Protein 3N3E (pdb70)

GO terms:
  GO:0001654 eye development (P, IDA)
  GO:0140309 unfolded protein holdase activity (F, IDA)
  GO:0002088 lens development in camera-type eye (P, IMP)

Foldseek 3Di:
DQWDWDDDPWKIKIKGAQAPFDLVQWWWKDDPQKIKIWGWDKDDDPPRDIDIDIDIDIHHHDQQFQRQPWAWEAEPRRIIMIITTGDDDDRRNDDMDTHRYHYDPD/DWDWDDDQWKTKIKDAQQVADLVQWWWKQDPQKIKIKGWDDWDADPPGIDTDIDIDIDHHDQFWQPQAWAWEAEPNRMIMIMTTGDDDHCHNDDMDIHRYHYPD

CATH classification: 2.60.40.790

Solvent-accessible surface area: 11936 Å² total; per-residue (Å²): 131,60,27,75,39,128,78,62,214,92,76,15,11,1,61,4,54,5,125,123,23,41,43,146,58,14,43,1,82,1,44,106,48,37,2,34,0,56,4,113,23,23,52,200,61,131,70,128,4,88,9,10,92,50,24,64,14,60,2,110,15,51,120,72,4,21,10,66,38,5,76,3,48,4,17,60,130,5,74,0,27,4,40,2,44,44,54,112,76,171,122,50,32,171,31,90,71,94,2,89,28,79,106,65,150,106,120,43,85,72,143,68,77,219,123,108,6,7,0,70,8,68,4,66,101,19,38,28,118,43,16,36,0,98,1,44,112,62,42,0,60,1,63,0,109,7,54,94,80,150,44,135,62,0,58,10,19,45,36,20,70,14,73,6,87,5,29,96,68,1,28,2,67,38,2,77,2,42,10,26,95,131,8,74,0,24,0,46,0,58,45,52,122,39,104,104,35,30,84,34,94,72,87,4,93,27,76,143,88,158

Nearest PDB structures (foldseek):
  3n3e-assembly1_B  TM=9.438E-01  e=4.050E-17  Danio rerio
  3l1e-assembly1_A-2  TM=8.096E-01  e=9.106E-13  Bos taurus
  3l1f-assembly1_A-2  TM=8.361E-01  e=4.082E-12  Bos taurus
  4m5t-assembly3_E  TM=8.865E-01  e=9.150E-10  Homo sapiens
  4m5s-assembly1_A  TM=8.549E-01  e=7.791E-10  Homo sapiens

Organism: Danio rerio (NCBI:txid7955)

B-factor: mean 24.74, std 10.57, range [10.1, 74.52]

Radius of gyration: 21.58 Å; Cα contacts (8 Å, |Δi|>4): 558; chains: 2; bounding box: 44×54×63 Å

Secondary structure (DSSP, 8-state):
--EEEEE-SSEEEEEEE-TT--GGGEEEEEETTEEEEEEEEEEEETTTEEEEEEEEEEEEPPTTB-GGG-EEEE-TTSEEEEEEEB--SS------EEEPEEEP--/-EEEEE-SSEEEEEEE-TTS-GGGEEEEEETTEEEEEEEEEEEEETTEEEEEEEEEEEEPPTTB-GGG-EEEE-TTSEEEEEEEB--STTTT---EEE-EEE--

Sequence (210 aa):
GVSEVRSDREKFTVYLDVKHFSPDELSVKVTDDYVEIQGKHGERQDDHGYISREFHHRRRYRLPSNVDQSAITCTTLSADGLLTLCCGPKTSGIDAGRGDRTIPVTRREDKVSEVRSDREKFTVYLDVKHFSPDELSVKVTDDYVEIQGKHGERQDDHGYIISREFHRRRYRLPSNVDQSAITCCTLSADGLLTLCCGPKTSGIDAGRGDRTIPVTRED

Structure (mmCIF, N/CA/C/O backbone):
data_3N3E
#
_entry.id   3N3E
#
_cell.length_a   33.297
_cell.length_b   33.297
_cell.length_c   354.337
_cell.angle_alpha   90.000
_cell.angle_beta   90.000
_cell.angle_gamma   90.000
#
_symmetry.space_group_name_H-M   'P 43 21 2'
#
loop_
_entity.id
_entity.type
_entity.pdbx_description
1 polymer 'Alpha A crystallin'
2 water water
#
loop_
_atom_site.group_PDB
_atom_site.id
_atom_site.type_symbol
_atom_site.label_atom_id
_atom_site.label_alt_id
_atom_site.label_comp_id
_atom_site.label_asym_id
_atom_site.label_entity_id
_atom_site.label_seq_id
_atom_site.pdbx_PDB_ins_code
_atom_site.Cartn_x
_atom_site.Cartn_y
_atom_site.Cartn_z
_atom_site.occupancy
_atom_site.B_iso_or_equiv
_atom_site.auth_seq_id
_atom_site.auth_comp_id
_atom_site.auth_asym_id
_atom_site.auth_atom_id
_atom_site.pdbx_PDB_model_num
ATOM 1 N N . GLY A 1 1 ? 18.012 25.671 79.640 1.00 61.76 61 GLY A N 1
ATOM 2 C CA . GLY A 1 1 ? 17.966 25.668 78.185 1.00 65.98 61 GLY A CA 1
ATOM 3 C C . GLY A 1 1 ? 16.781 24.902 77.619 1.00 53.01 61 GLY A C 1
ATOM 4 O O . GLY A 1 1 ? 15.637 25.138 78.011 1.00 68.34 61 GLY A O 1
ATOM 5 N N . VAL A 1 2 ? 17.050 23.983 76.694 1.00 32.22 62 VAL A N 1
ATOM 6 C CA . VAL A 1 2 ? 15.994 23.159 76.111 1.00 36.09 62 VAL A CA 1
ATOM 7 C C . VAL A 1 2 ? 15.608 21.934 76.965 1.00 21.42 62 VAL A C 1
ATOM 8 O O . VAL A 1 2 ? 14.503 21.424 76.836 1.00 17.07 62 VAL A O 1
ATOM 12 N N . SER A 1 3 ? 16.503 21.492 77.852 1.00 21.18 63 SER A N 1
ATOM 13 C CA . SER A 1 3 ? 16.384 20.172 78.475 1.00 16.29 63 SER A CA 1
ATOM 14 C C . SER A 1 3 ? 16.600 20.223 79.988 1.00 22.01 63 SER A C 1
ATOM 15 O O . SER A 1 3 ? 17.644 20.676 80.447 1.00 18.51 63 SER A O 1
ATOM 18 N N . GLU A 1 4 ? 15.624 19.745 80.758 1.00 17.33 64 GLU A N 1
ATOM 19 C CA . GLU A 1 4 ? 15.763 19.729 82.218 1.00 13.75 64 GLU A CA 1
ATOM 20 C C . GLU A 1 4 ? 15.315 18.388 82.781 1.00 17.23 64 GLU A C 1
ATOM 21 O O . GLU A 1 4 ? 14.339 17.809 82.314 1.00 15.72 64 GLU A O 1
ATOM 27 N N . VAL A 1 5 ? 16.017 17.896 83.796 1.00 14.86 65 VAL A N 1
ATOM 28 C CA . VAL A 1 5 ? 15.593 16.662 84.447 1.00 14.00 65 VAL A CA 1
ATOM 29 C C . VAL A 1 5 ? 15.260 16.974 85.905 1.00 20.02 65 VAL A C 1
ATOM 30 O O . VAL A 1 5 ? 15.976 17.733 86.554 1.00 16.68 65 VAL A O 1
ATOM 34 N N . ARG A 1 6 ? 14.158 16.426 86.395 1.00 13.14 66 ARG A N 1
ATOM 35 C CA . ARG A 1 6 ? 13.769 16.594 87.804 1.00 15.77 66 ARG A CA 1
ATOM 36 C C . ARG A 1 6 ? 13.549 15.243 88.478 1.00 16.56 66 ARG A C 1
ATOM 37 O O . ARG A 1 6 ? 13.239 14.247 87.830 1.00 16.58 66 ARG A O 1
ATOM 45 N N . SER A 1 7 ? 13.725 15.192 89.791 1.00 14.05 67 SER A N 1
ATOM 46 C CA . SER A 1 7 ? 13.629 13.910 90.464 1.00 14.87 67 SER A CA 1
ATOM 47 C C . SER A 1 7 ? 13.119 14.165 91.870 1.00 17.03 67 SER A C 1
ATOM 48 O O . SER A 1 7 ? 13.681 14.990 92.592 1.00 18.82 67 SER A O 1
ATOM 51 N N . ASP A 1 8 ? 12.042 13.491 92.251 1.00 14.88 68 ASP A N 1
ATOM 52 C CA . ASP A 1 8 ? 11.624 13.508 93.654 1.00 18.63 68 ASP A CA 1
ATOM 53 C C . ASP A 1 8 ? 11.269 12.083 94.061 1.00 18.39 68 ASP A C 1
ATOM 54 O O . ASP A 1 8 ? 11.474 11.159 93.280 1.00 20.42 68 ASP A O 1
ATOM 59 N N . ARG A 1 9 ? 10.768 11.887 95.277 1.00 21.52 69 ARG A N 1
ATOM 60 C CA . ARG A 1 9 ? 10.557 10.525 95.769 1.00 20.31 69 ARG A CA 1
ATOM 61 C C . ARG A 1 9 ? 9.496 9.765 94.974 1.00 20.92 69 ARG A C 1
ATOM 62 O O . ARG A 1 9 ? 9.485 8.531 94.977 1.00 22.34 69 ARG A O 1
ATOM 70 N N . GLU A 1 10 ? 8.612 10.498 94.300 1.00 23.40 70 GLU A N 1
ATOM 71 C CA . GLU A 1 10 ? 7.549 9.879 93.501 1.00 27.27 70 GLU A CA 1
ATOM 72 C C . GLU A 1 10 ? 7.906 9.617 92.036 1.00 26.33 70 GLU A C 1
ATOM 73 O O . GLU A 1 10 ? 7.479 8.606 91.469 1.00 21.65 70 GLU A O 1
ATOM 79 N N . LYS A 1 11 ? 8.659 10.519 91.405 1.00 21.54 71 LYS A N 1
ATOM 80 C CA . LYS A 1 11 ? 8.915 10.344 89.973 1.00 21.92 71 LYS A CA 1
ATOM 81 C C . LYS A 1 11 ? 10.147 11.047 89.408 1.00 20.46 71 LYS A C 1
ATOM 82 O O . LYS A 1 11 ? 10.738 11.927 90.034 1.00 17.21 71 LYS A O 1
ATOM 88 N N . PHE A 1 12 ? 10.507 10.629 88.201 1.00 17.64 72 PHE A N 1
ATOM 89 C CA . PHE A 1 12 ? 11.618 11.172 87.450 1.00 17.94 72 PHE A CA 1
ATOM 90 C C . PHE A 1 12 ? 10.969 11.846 86.245 1.00 17.35 72 PHE A C 1
ATOM 91 O O . PHE A 1 12 ? 10.124 11.243 85.580 1.00 17.99 72 PHE A O 1
ATOM 99 N N . THR A 1 13 ? 11.313 13.104 86.003 1.00 16.32 73 THR A N 1
ATOM 100 C CA . THR A 1 13 ? 10.646 13.878 84.954 1.00 15.70 73 THR A CA 1
ATOM 101 C C . THR A 1 13 ? 11.662 14.524 84.021 1.00 15.61 73 THR A C 1
ATOM 102 O O . THR A 1 13 ? 12.653 15.091 84.463 1.00 17.12 73 THR A O 1
ATOM 106 N N . VAL A 1 14 ? 11.405 14.455 82.722 1.00 12.57 74 VAL A N 1
ATOM 107 C CA . VAL A 1 14 ? 12.235 15.153 81.757 1.00 13.64 74 VAL A CA 1
ATOM 108 C C . VAL A 1 14 ? 11.356 16.177 81.073 1.00 16.72 74 VAL A C 1
ATOM 109 O O . VAL A 1 14 ? 10.241 15.861 80.656 1.00 14.86 74 VAL A O 1
ATOM 113 N N . TYR A 1 15 ? 11.846 17.405 80.977 1.00 16.12 75 TYR A N 1
ATOM 114 C CA . TYR A 1 15 ? 11.157 18.448 80.228 1.00 14.15 75 TYR A CA 1
ATOM 115 C C . TYR A 1 15 ? 12.023 18.846 79.047 1.00 17.29 75 TYR A C 1
ATOM 116 O O . TYR A 1 15 ? 13.153 19.290 79.236 1.00 14.36 75 TYR A O 1
ATOM 125 N N . LEU A 1 16 ? 11.500 18.703 77.827 1.00 14.11 76 LEU A N 1
ATOM 126 C CA . LEU A 1 16 ? 12.293 18.999 76.642 1.00 14.56 76 LEU A CA 1
ATOM 127 C C . LEU A 1 16 ? 11.485 19.856 75.680 1.00 18.35 76 LEU A C 1
ATOM 128 O O . LEU A 1 16 ? 10.392 19.484 75.258 1.00 16.97 76 LEU A O 1
ATOM 133 N N . ASP A 1 17 ? 12.039 21.002 75.317 1.00 17.31 77 ASP A N 1
ATOM 134 C CA . ASP A 1 17 ? 11.370 21.902 74.391 1.00 17.80 77 ASP A CA 1
ATOM 135 C C . ASP A 1 17 ? 11.591 21.389 72.967 1.00 19.92 77 ASP A C 1
ATOM 136 O O . ASP A 1 17 ? 12.723 21.338 72.488 1.00 19.13 77 ASP A O 1
ATOM 141 N N . VAL A 1 18 ? 10.510 20.986 72.301 1.00 15.14 78 VAL A N 1
ATOM 142 C CA . VAL A 1 18 ? 10.591 20.534 70.911 1.00 17.22 78 VAL A CA 1
ATOM 143 C C . VAL A 1 18 ? 9.623 21.336 70.043 1.00 25.35 78 VAL A C 1
ATOM 144 O O . VAL A 1 18 ? 8.817 20.770 69.311 1.00 27.54 78 VAL A O 1
ATOM 148 N N . LYS A 1 19 ? 9.706 22.661 70.141 1.00 23.55 79 LYS A N 1
ATOM 149 C CA . LYS A 1 19 ? 8.761 23.564 69.462 1.00 27.33 79 LYS A CA 1
ATOM 150 C C . LYS A 1 19 ? 8.563 23.270 67.969 1.00 26.46 79 LYS A C 1
ATOM 151 O O . LYS A 1 19 ? 9.521 23.096 67.230 1.00 24.98 79 LYS A O 1
ATOM 157 N N . HIS A 1 20 ? 7.309 23.235 67.540 1.00 32.10 80 HIS A N 1
ATOM 158 C CA . HIS A 1 20 ? 6.954 22.981 66.140 1.00 28.70 80 HIS A CA 1
ATOM 159 C C . HIS A 1 20 ? 7.006 21.505 65.711 1.00 27.64 80 HIS A C 1
ATOM 160 O O . HIS A 1 20 ? 6.522 21.179 64.634 1.00 25.47 80 HIS A O 1
ATOM 167 N N . PHE A 1 21 ? 7.583 20.616 66.522 1.00 20.96 81 PHE A N 1
ATOM 168 C CA . PHE A 1 21 ? 7.548 19.182 66.191 1.00 20.69 81 PHE A CA 1
ATOM 169 C C . PHE A 1 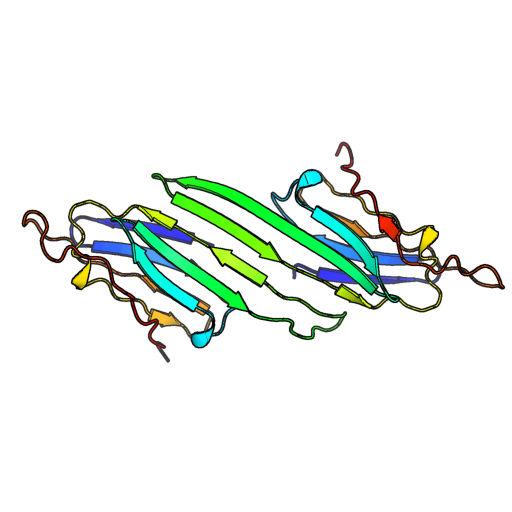21 ? 6.157 18.625 66.500 1.00 28.37 81 PHE A C 1
ATOM 170 O O . PHE A 1 21 ? 5.584 18.930 67.541 1.00 31.10 81 PHE A O 1
ATOM 178 N N . SER A 1 22 ? 5.623 17.796 65.610 1.00 19.43 82 SER A N 1
ATOM 179 C CA . SER A 1 22 ? 4.325 17.181 65.832 1.00 20.04 82 SER A CA 1
ATOM 180 C C . SER A 1 22 ? 4.513 15.828 66.500 1.00 17.27 82 SER A C 1
ATOM 181 O O . SER A 1 22 ? 5.607 15.254 66.451 1.00 14.38 82 SER A O 1
ATOM 184 N N . PRO A 1 23 ? 3.449 15.296 67.120 1.00 18.34 83 PRO A N 1
ATOM 185 C CA . PRO A 1 23 ? 3.588 13.951 67.683 1.00 20.13 83 PRO A CA 1
ATOM 186 C C . PRO A 1 23 ? 4.091 12.941 66.653 1.00 19.17 83 PRO A C 1
ATOM 187 O O . PRO A 1 23 ? 4.908 12.078 66.994 1.00 20.31 83 PRO A O 1
ATOM 191 N N . ASP A 1 24 ? 3.614 13.040 65.411 1.00 17.15 84 ASP A N 1
ATOM 192 C CA . ASP A 1 24 ? 4.012 12.074 64.383 1.00 17.91 84 ASP A CA 1
ATOM 193 C C . ASP A 1 24 ? 5.485 12.184 64.008 1.00 23.45 84 ASP A C 1
ATOM 194 O O . ASP A 1 24 ? 6.062 11.254 63.438 1.00 22.03 84 ASP A O 1
ATOM 199 N N . GLU A 1 25 ? 6.084 13.325 64.328 1.00 18.17 85 GLU A N 1
ATOM 200 C CA . GLU A 1 25 ? 7.486 13.586 64.017 1.00 15.10 85 GLU A CA 1
ATOM 201 C C . GLU A 1 25 ? 8.433 13.218 65.149 1.00 21.61 85 GLU A C 1
ATOM 202 O O . GLU A 1 25 ? 9.650 13.384 65.036 1.00 21.37 85 GLU A O 1
ATOM 208 N N . LEU A 1 26 ? 7.866 12.707 66.237 1.00 15.92 86 LEU A N 1
ATOM 209 C CA . LEU A 1 26 ? 8.649 12.313 67.403 1.00 17.12 86 LEU A CA 1
ATOM 210 C C . LEU A 1 26 ? 8.513 10.811 67.652 1.00 19.48 86 LEU A C 1
ATOM 211 O O . LEU A 1 26 ? 7.426 10.243 67.531 1.00 19.88 86 LEU A O 1
ATOM 216 N N . SER A 1 27 ? 9.629 10.177 67.992 1.00 15.82 87 SER A N 1
ATOM 217 C CA . SER A 1 27 ? 9.656 8.769 68.357 1.00 21.02 87 SER A CA 1
ATOM 218 C C . SER A 1 27 ? 10.261 8.679 69.742 1.00 19.67 87 SER A C 1
ATOM 219 O O . SER A 1 27 ? 11.353 9.183 69.961 1.00 19.09 87 SER A O 1
ATOM 222 N N . VAL A 1 28 ? 9.545 8.067 70.685 1.00 12.06 88 VAL A N 1
ATOM 223 C CA . VAL A 1 28 ? 10.067 7.920 72.042 1.00 16.41 88 VAL A CA 1
ATOM 224 C C . VAL A 1 28 ? 10.073 6.442 72.400 1.00 18.04 88 VAL A C 1
ATOM 225 O O . VAL A 1 28 ? 9.062 5.764 72.269 1.00 16.94 88 VAL A O 1
ATOM 229 N N . LYS A 1 29 ? 11.226 5.939 72.822 1.00 13.64 89 LYS A N 1
ATOM 230 C CA . LYS A 1 29 ? 11.335 4.540 73.190 1.00 15.45 89 LYS A CA 1
ATOM 231 C C . LYS A 1 29 ? 12.176 4.376 74.438 1.00 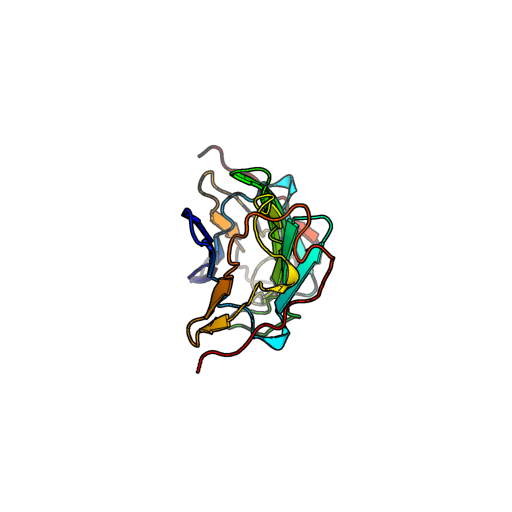17.83 89 LYS A C 1
ATOM 232 O O . LYS A 1 29 ? 13.051 5.194 74.736 1.00 18.43 89 LYS A O 1
ATOM 238 N N . VAL A 1 30 ? 11.915 3.307 75.169 1.00 18.54 90 VAL A N 1
ATOM 239 C CA . VAL A 1 30 ? 12.849 2.868 76.187 1.00 15.43 90 VAL A CA 1
ATOM 240 C C . VAL A 1 30 ? 13.756 1.826 75.551 1.00 23.58 90 VAL A C 1
ATOM 241 O O . VAL A 1 30 ? 13.283 0.785 75.078 1.00 22.79 90 VAL A O 1
ATOM 245 N N . THR A 1 31 ? 15.053 2.114 75.526 1.00 17.85 91 THR A N 1
ATOM 246 C CA . THR A 1 31 ? 16.037 1.162 75.030 1.00 22.50 91 THR A CA 1
ATOM 247 C C . THR A 1 31 ? 17.225 1.071 75.984 1.00 28.42 91 THR A C 1
ATOM 248 O O . THR A 1 31 ? 17.938 2.054 76.219 1.00 24.36 91 THR A O 1
ATOM 252 N N . ASP A 1 32 ? 17.426 -0.112 76.544 1.00 26.82 92 ASP A N 1
ATOM 253 C CA . ASP A 1 32 ? 18.601 -0.367 77.365 1.00 28.13 92 ASP A CA 1
ATOM 254 C C . ASP A 1 32 ? 18.750 0.630 78.514 1.00 29.26 92 ASP A C 1
ATOM 255 O O . ASP A 1 32 ? 19.831 1.180 78.727 1.00 25.82 92 ASP A O 1
ATOM 260 N N . ASP A 1 33 ? 17.666 0.851 79.253 1.00 24.09 93 ASP A N 1
ATOM 261 C CA . ASP A 1 33 ? 17.700 1.706 80.442 1.00 23.48 93 ASP A CA 1
ATOM 262 C C . ASP A 1 33 ? 17.939 3.177 80.112 1.00 23.48 93 ASP A C 1
ATOM 263 O O . ASP A 1 33 ? 18.364 3.961 80.964 1.00 19.96 93 ASP A O 1
ATOM 268 N N . TYR A 1 34 ? 17.683 3.535 78.862 1.00 17.55 94 TYR A N 1
ATOM 269 C CA . TYR A 1 34 ? 17.632 4.931 78.455 1.00 16.64 94 TYR A CA 1
ATOM 270 C C . TYR A 1 34 ? 16.252 5.201 77.866 1.00 18.09 94 TYR A C 1
ATOM 271 O O . TYR A 1 34 ? 15.608 4.299 77.301 1.00 17.60 94 TYR A O 1
ATOM 280 N N . VAL A 1 35 ? 15.790 6.440 77.984 1.00 15.93 95 VAL A N 1
ATOM 281 C CA . VAL A 1 35 ? 14.688 6.873 77.134 1.00 17.52 95 VAL A CA 1
ATOM 282 C C . VAL A 1 35 ? 15.297 7.581 75.948 1.00 22.68 95 VAL A C 1
ATOM 283 O O . VAL A 1 35 ? 16.069 8.524 76.117 1.00 18.84 95 VAL A O 1
ATOM 287 N N . GLU A 1 36 ? 14.937 7.122 74.753 1.00 16.35 96 GLU A N 1
ATOM 288 C CA . GLU A 1 36 ? 15.456 7.670 73.505 1.00 21.21 96 GLU A CA 1
ATOM 289 C C . GLU A 1 36 ? 14.385 8.515 72.850 1.00 20.25 96 GLU A C 1
ATOM 290 O O . GLU A 1 36 ? 13.253 8.061 72.679 1.00 20.62 96 GLU A O 1
ATOM 296 N N . ILE A 1 37 ? 14.725 9.752 72.510 1.00 19.43 97 ILE A N 1
ATOM 297 C CA . ILE A 1 37 ? 13.780 10.617 71.815 1.00 17.90 97 ILE A CA 1
ATOM 298 C C . ILE A 1 37 ? 14.401 11.024 70.489 1.00 20.12 97 ILE A C 1
ATOM 299 O O . ILE A 1 37 ? 15.509 11.556 70.454 1.00 22.13 97 ILE A O 1
ATOM 304 N N . GLN A 1 38 ? 13.692 10.771 69.399 1.00 20.79 98 GLN A N 1
ATOM 305 C CA . GLN A 1 38 ? 14.198 11.128 68.088 1.00 20.44 98 GLN A CA 1
ATOM 306 C C . GLN A 1 38 ? 13.161 11.982 67.397 1.00 24.80 98 GLN A C 1
ATOM 307 O O . GLN A 1 38 ? 11.964 11.729 67.509 1.00 25.73 98 GLN A O 1
ATOM 313 N N . GLY A 1 39 ? 13.618 13.015 66.701 1.00 17.88 99 GLY A N 1
ATOM 314 C CA . GLY A 1 39 ? 12.683 13.941 66.091 1.00 20.45 99 GLY A CA 1
ATOM 315 C C . GLY A 1 39 ? 13.218 14.389 64.758 1.00 16.50 99 GLY A C 1
ATOM 316 O O . GLY A 1 39 ? 14.417 14.549 64.600 1.00 16.14 99 GLY A O 1
ATOM 317 N N . LYS A 1 40 ? 12.331 14.552 63.783 1.00 16.14 100 LYS A N 1
ATOM 318 C CA . LYS A 1 40 ? 12.689 15.254 62.556 1.00 16.71 100 LYS A CA 1
ATOM 319 C C . LYS A 1 40 ? 11.497 16.078 62.099 1.00 17.55 100 LYS A C 1
ATOM 320 O O . LYS A 1 40 ? 10.394 15.552 61.931 1.00 16.47 100 LYS A O 1
ATOM 326 N N . HIS A 1 41 ? 11.731 17.371 61.919 1.00 16.57 101 HIS A N 1
ATOM 327 C CA . HIS A 1 41 ? 10.681 18.304 61.523 1.00 17.23 101 HIS A CA 1
ATOM 328 C C . HIS A 1 41 ? 11.163 19.189 60.392 1.00 22.09 101 HIS A C 1
ATOM 329 O O . HIS A 1 41 ? 12.230 19.790 60.477 1.00 23.33 101 HIS A O 1
ATOM 336 N N . GLY A 1 42 ? 10.376 19.266 59.331 1.00 19.57 102 GLY A N 1
ATOM 337 C CA . GLY A 1 42 ? 10.694 20.179 58.248 1.00 16.53 102 GLY A CA 1
ATOM 338 C C . GLY A 1 42 ? 9.613 21.233 58.106 1.00 16.37 102 GLY A C 1
ATOM 339 O O . GLY A 1 42 ? 8.439 20.983 58.405 1.00 19.38 102 GLY A O 1
ATOM 340 N N . GLU A 1 43 ? 9.994 22.432 57.673 1.00 14.66 103 GLU A N 1
ATOM 341 C CA . GLU A 1 43 ? 8.972 23.434 57.342 1.00 19.81 103 GLU A CA 1
ATOM 342 C C . GLU A 1 43 ? 9.427 24.488 56.334 1.00 19.17 103 GLU A C 1
ATOM 343 O O . GLU A 1 43 ? 10.613 24.816 56.228 1.00 13.60 103 GLU A O 1
ATOM 349 N N . ARG A 1 44 ? 8.465 24.991 55.570 1.00 16.80 104 ARG A N 1
ATOM 350 C CA . ARG A 1 44 ? 8.738 26.080 54.645 1.00 19.73 104 ARG A CA 1
ATOM 351 C C . ARG A 1 44 ? 9.196 27.335 55.361 1.00 20.00 104 ARG A C 1
ATOM 352 O O . ARG A 1 44 ? 8.805 27.608 56.504 1.00 21.74 104 ARG A O 1
ATOM 360 N N . GLN A 1 45 ? 10.013 28.112 54.660 1.00 14.71 105 GLN A N 1
ATOM 361 C CA . GLN A 1 45 ? 10.409 29.432 55.108 1.00 20.20 105 GLN A CA 1
ATOM 362 C C . GLN A 1 45 ? 10.083 30.463 54.024 1.00 18.39 105 GLN A C 1
ATOM 363 O O . GLN A 1 45 ? 9.701 30.111 52.901 1.00 19.58 105 GLN A O 1
ATOM 369 N N . ASP A 1 46 ? 10.257 31.734 54.369 1.00 20.11 106 ASP A N 1
ATOM 370 C CA . ASP A 1 46 ? 9.959 32.836 53.454 1.00 21.80 106 ASP A CA 1
ATOM 371 C C . ASP A 1 46 ? 10.726 32.691 52.141 1.00 18.63 106 ASP A C 1
ATOM 372 O O . ASP A 1 46 ? 11.821 32.136 52.118 1.00 17.72 106 ASP A O 1
ATOM 377 N N . ASP A 1 47 ? 10.143 33.188 51.052 1.00 19.38 107 ASP A N 1
ATOM 378 C CA . ASP A 1 47 ? 10.850 33.270 49.770 1.00 17.81 107 ASP A CA 1
ATOM 379 C C . ASP A 1 47 ? 11.483 31.932 49.355 1.00 16.18 107 ASP A C 1
ATOM 380 O O . ASP A 1 47 ? 12.694 31.855 49.102 1.00 15.92 107 ASP A O 1
ATOM 385 N N . HIS A 1 48 ? 10.663 30.885 49.321 1.00 15.57 108 HIS A N 1
ATOM 386 C CA . HIS A 1 48 ? 11.081 29.573 48.807 1.00 12.50 108 HIS A CA 1
ATOM 387 C C . HIS A 1 48 ? 12.123 28.842 49.642 1.00 15.43 108 HIS A C 1
ATOM 388 O O . HIS A 1 48 ? 12.709 27.864 49.184 1.00 12.93 108 HIS A O 1
ATOM 395 N N . GLY A 1 49 ? 12.337 29.297 50.871 1.00 14.34 109 GLY A N 1
ATOM 396 C CA . GLY A 1 49 ? 13.314 28.662 51.737 1.00 13.13 109 GLY A CA 1
ATOM 397 C C . GLY A 1 49 ? 12.732 27.443 52.427 1.00 15.42 109 GLY A C 1
ATOM 398 O O . GLY A 1 49 ? 11.536 27.163 52.323 1.00 14.54 109 GLY A O 1
ATOM 399 N N . TYR A 1 50 ? 13.582 26.718 53.144 1.00 12.18 110 TYR A N 1
ATOM 400 C CA . TYR A 1 50 ? 13.142 25.521 53.847 1.00 12.66 110 TYR A CA 1
ATOM 401 C C . TYR A 1 50 ? 14.113 25.284 54.986 1.00 18.77 110 TYR A C 1
ATOM 402 O O . TYR A 1 50 ? 15.311 25.564 54.857 1.00 16.84 110 TYR A O 1
ATOM 411 N N . ILE A 1 51 ? 13.605 24.782 56.106 1.00 16.38 111 ILE A N 1
ATOM 412 C CA . ILE A 1 51 ? 14.478 24.362 57.192 1.00 15.92 111 ILE A CA 1
ATOM 413 C C . ILE A 1 51 ? 14.056 22.976 57.659 1.00 23.74 111 ILE A C 1
ATOM 414 O O . ILE A 1 51 ? 12.862 22.696 57.795 1.00 18.68 111 ILE A O 1
ATOM 419 N N . SER A 1 52 ? 15.034 22.099 57.865 1.00 19.31 112 SER A N 1
ATOM 420 C CA . SER A 1 52 ? 14.781 20.782 58.434 1.00 22.48 112 SER A CA 1
ATOM 421 C C . SER A 1 52 ? 15.646 20.695 59.678 1.00 26.60 112 SER A C 1
ATOM 422 O O . SER A 1 52 ? 16.781 21.177 59.665 1.00 22.87 112 SER A O 1
ATOM 425 N N . ARG A 1 53 ? 15.108 20.127 60.758 1.00 22.15 113 ARG A N 1
ATOM 426 C CA . ARG A 1 53 ? 15.875 19.925 61.986 1.00 22.44 113 ARG A CA 1
ATOM 427 C C . ARG A 1 53 ? 15.661 18.497 62.453 1.00 19.65 113 ARG A C 1
ATOM 428 O O . ARG A 1 53 ? 14.549 18.001 62.440 1.00 16.77 113 ARG A O 1
ATOM 436 N N . GLU A 1 54 ? 16.737 17.838 62.843 1.00 16.69 114 GLU A N 1
ATOM 437 C CA . GLU A 1 54 ? 16.650 16.482 63.335 1.00 12.33 114 GLU A CA 1
ATOM 438 C C . GLU A 1 54 ? 17.471 16.381 64.606 1.00 19.04 114 GLU A C 1
ATOM 439 O O . GLU A 1 54 ? 18.474 17.070 64.765 1.00 14.55 114 GLU A O 1
ATOM 445 N N . PHE A 1 55 ? 17.042 15.528 65.524 1.00 14.85 115 PHE A N 1
ATOM 446 C CA . PHE A 1 55 ? 17.850 15.276 66.708 1.00 14.83 115 PHE A CA 1
ATOM 447 C C . PHE A 1 55 ? 17.605 13.872 67.253 1.00 16.70 115 PHE A C 1
ATOM 448 O O . PHE A 1 55 ? 16.551 13.248 67.013 1.00 12.77 115 PHE A O 1
ATOM 456 N N . HIS A 1 56 ? 18.592 13.388 67.996 1.00 14.60 116 HIS A N 1
ATOM 457 C CA A HIS A 1 56 ? 18.465 12.127 68.715 0.52 15.80 116 HIS A CA 1
ATOM 458 C CA B HIS A 1 56 ? 18.435 12.144 68.730 0.48 15.77 116 HIS A CA 1
ATOM 459 C C . HIS A 1 56 ? 18.998 12.338 70.132 1.00 19.75 116 HIS A C 1
ATOM 460 O O . HIS A 1 56 ? 20.190 12.632 70.315 1.00 13.85 116 HIS A O 1
ATOM 473 N N . ARG A 1 57 ? 18.117 12.206 71.119 1.00 17.80 117 ARG A N 1
ATOM 474 C CA A ARG A 1 57 ? 18.473 12.378 72.527 0.62 16.55 117 ARG A CA 1
ATOM 475 C CA B ARG A 1 57 ? 18.505 12.371 72.514 0.38 16.51 117 ARG A CA 1
ATOM 476 C C . ARG A 1 57 ? 18.301 11.073 73.277 1.00 16.08 117 ARG A C 1
ATOM 477 O O . ARG A 1 57 ? 17.352 10.330 73.023 1.00 18.39 117 ARG A O 1
ATOM 492 N N . ARG A 1 58 ? 19.208 10.798 74.207 1.00 14.78 118 ARG A N 1
ATOM 493 C CA . ARG A 1 58 ? 19.049 9.648 75.083 1.00 13.32 118 ARG A CA 1
ATOM 494 C C . ARG A 1 58 ? 19.191 10.167 76.502 1.00 18.26 118 ARG A C 1
ATOM 495 O O . ARG A 1 58 ? 20.118 10.912 76.800 1.00 16.85 118 ARG A O 1
ATOM 503 N N . TYR A 1 59 ? 18.253 9.793 77.360 1.00 14.32 119 TYR A N 1
ATOM 504 C CA . TYR A 1 59 ? 18.319 10.158 78.770 1.00 13.93 119 TYR A CA 1
ATOM 505 C C . TYR A 1 59 ? 18.507 8.918 79.600 1.00 15.96 119 TYR A C 1
ATOM 506 O O . TYR A 1 59 ? 17.741 7.965 79.485 1.00 15.99 119 TYR A O 1
ATOM 515 N N . ARG A 1 60 ? 19.527 8.938 80.453 1.00 17.00 120 ARG A N 1
ATOM 516 C CA . ARG A 1 60 ? 19.823 7.821 81.328 1.00 16.98 120 ARG A CA 1
ATOM 517 C C . ARG A 1 60 ? 18.712 7.708 82.372 1.00 17.86 120 ARG A C 1
ATOM 518 O O . ARG A 1 60 ? 18.337 8.707 82.973 1.00 20.57 120 ARG A O 1
ATOM 526 N N . LEU A 1 61 ? 18.185 6.503 82.578 1.00 15.53 121 LEU A N 1
ATOM 527 C CA . LEU A 1 61 ? 17.109 6.287 83.550 1.00 19.76 121 LEU A CA 1
ATOM 528 C C . LEU A 1 61 ? 17.644 5.724 84.860 1.00 23.77 121 LEU A C 1
ATOM 529 O O . LEU A 1 61 ? 18.459 4.805 84.842 1.00 24.53 121 LEU A O 1
ATOM 534 N N . PRO A 1 62 ? 17.185 6.264 86.005 1.00 24.85 122 PRO A N 1
ATOM 535 C CA . PRO A 1 62 ? 17.551 5.637 87.281 1.00 25.37 122 PRO A CA 1
ATOM 536 C C . PRO A 1 62 ? 16.926 4.252 87.357 1.00 27.21 122 PRO A C 1
ATOM 537 O O . PRO A 1 62 ? 15.858 4.044 86.781 1.00 22.22 122 PRO A O 1
ATOM 541 N N . SER A 1 63 ? 17.567 3.324 88.065 1.00 24.67 123 SER A N 1
ATOM 542 C CA . SER A 1 63 ? 17.101 1.939 88.057 1.00 27.90 123 SER A CA 1
ATOM 543 C C . SER A 1 63 ? 15.716 1.781 88.690 1.00 22.63 123 SER A C 1
ATOM 544 O O . SER A 1 63 ? 15.007 0.819 88.401 1.00 25.45 123 SER A O 1
ATOM 547 N N . ASN A 1 64 ? 15.323 2.732 89.535 1.00 21.73 124 ASN A N 1
ATOM 548 C CA . ASN A 1 64 ? 14.037 2.618 90.223 1.00 26.58 124 ASN A CA 1
ATOM 549 C C . ASN A 1 64 ? 12.848 3.286 89.516 1.00 23.16 124 ASN A C 1
ATOM 550 O O . ASN A 1 64 ? 11.755 3.335 90.057 1.00 24.80 124 ASN A O 1
ATOM 555 N N . VAL A 1 65 ? 13.058 3.787 88.302 1.00 22.05 125 VAL A N 1
ATOM 556 C CA . VAL A 1 65 ? 11.933 4.211 87.464 1.00 21.80 125 VAL A CA 1
ATOM 557 C C . VAL A 1 65 ? 11.293 2.984 86.809 1.00 24.18 125 VAL A C 1
ATOM 558 O O . VAL A 1 65 ? 11.993 2.128 86.282 1.00 22.99 125 VAL A O 1
ATOM 562 N N . ASP A 1 66 ? 9.966 2.905 86.863 1.00 25.03 126 ASP A N 1
ATOM 563 C CA . ASP A 1 66 ? 9.219 1.807 86.266 1.00 24.23 126 ASP A CA 1
ATOM 564 C C . ASP A 1 66 ? 9.062 2.102 84.788 1.00 17.71 126 ASP A C 1
ATOM 565 O O . ASP A 1 66 ? 8.238 2.929 84.394 1.00 21.24 126 ASP A O 1
ATOM 570 N N . GLN A 1 67 ? 9.861 1.422 83.975 1.00 21.11 127 GLN A N 1
ATOM 571 C CA . GLN A 1 67 ? 9.917 1.720 82.548 1.00 20.88 127 GLN A CA 1
ATOM 572 C C . GLN A 1 67 ? 8.568 1.502 81.881 1.00 21.48 127 GLN A C 1
ATOM 573 O O . GLN A 1 67 ? 8.193 2.237 80.966 1.00 22.73 127 GLN A O 1
ATOM 579 N N . SER A 1 68 ? 7.824 0.508 82.359 1.00 25.07 128 SER A N 1
ATOM 580 C CA . SER A 1 68 ? 6.537 0.171 81.754 1.00 27.06 128 SER A CA 1
ATOM 581 C C . SER A 1 68 ? 5.470 1.240 82.008 1.00 24.61 128 SER A C 1
ATOM 582 O O . SER A 1 68 ? 4.435 1.279 81.323 1.00 27.15 128 SER A O 1
ATOM 585 N N . ALA A 1 69 ? 5.723 2.107 82.991 1.00 17.95 129 ALA A N 1
ATOM 586 C CA . ALA A 1 69 ? 4.768 3.144 83.357 1.00 18.84 129 ALA A CA 1
ATOM 587 C C . ALA A 1 69 ? 5.169 4.538 82.868 1.00 22.11 129 ALA A C 1
ATOM 588 O O . ALA A 1 69 ? 4.466 5.519 83.131 1.00 20.13 129 ALA A O 1
ATOM 590 N N . ILE A 1 70 ? 6.289 4.638 82.160 1.00 18.29 130 ILE A N 1
ATOM 591 C CA . ILE A 1 70 ? 6.702 5.935 81.647 1.00 18.67 130 ILE A CA 1
ATOM 592 C C . ILE A 1 70 ? 5.673 6.454 80.662 1.00 21.11 130 ILE A C 1
ATOM 593 O O . ILE A 1 70 ? 5.208 5.711 79.798 1.00 22.46 130 ILE A O 1
ATOM 598 N N . THR A 1 71 ? 5.293 7.720 80.813 1.00 15.49 131 THR A N 1
ATOM 599 C CA . THR A 1 71 ? 4.398 8.365 79.851 1.00 17.43 131 THR A CA 1
ATOM 600 C C . THR A 1 71 ? 5.090 9.547 79.190 1.00 17.50 131 THR A C 1
ATOM 601 O O . THR A 1 71 ? 6.096 10.072 79.693 1.00 17.43 131 THR A O 1
ATOM 605 N N . CYS A 1 72 ? 4.555 9.947 78.046 1.00 18.09 132 CYS A N 1
ATOM 606 C CA . CYS A 1 72 ? 5.109 11.068 77.294 1.00 15.66 132 CYS A CA 1
ATOM 607 C C . CYS A 1 72 ? 3.962 11.916 76.798 1.00 22.52 132 CYS A C 1
ATOM 608 O O . CYS A 1 72 ? 3.063 11.412 76.119 1.00 20.25 132 CYS A O 1
ATOM 611 N N . THR A 1 73 ? 3.967 13.197 77.160 1.00 17.91 133 THR A N 1
ATOM 612 C CA A THR A 1 73 ? 2.928 14.122 76.725 0.75 18.26 133 THR A CA 1
ATOM 613 C CA B THR A 1 73 ? 2.938 14.101 76.674 0.25 18.41 133 THR A CA 1
ATOM 614 C C . THR A 1 73 ? 3.559 15.327 76.025 1.00 21.42 133 THR A C 1
ATOM 615 O O . THR A 1 73 ? 4.659 15.756 76.374 1.00 18.57 133 THR A O 1
ATOM 622 N N . LEU A 1 74 ? 2.849 15.879 75.054 1.00 17.43 134 LEU A N 1
ATOM 623 C CA . LEU A 1 74 ? 3.340 17.021 74.300 1.00 14.79 134 LEU A CA 1
ATOM 624 C C . LEU A 1 74 ? 2.307 18.118 74.404 1.00 19.85 134 LEU A C 1
ATOM 625 O O . LEU A 1 74 ? 1.123 17.878 74.171 1.00 22.31 134 LEU A O 1
ATOM 630 N N . SER A 1 75 ? 2.735 19.322 74.758 1.00 16.34 135 SER A N 1
ATOM 631 C CA . SER A 1 75 ? 1.778 20.418 74.880 1.00 20.68 135 SER A CA 1
ATOM 632 C C . SER A 1 75 ? 1.675 21.186 73.574 1.00 20.25 135 SER A C 1
ATOM 633 O O . SER A 1 75 ? 2.484 20.998 72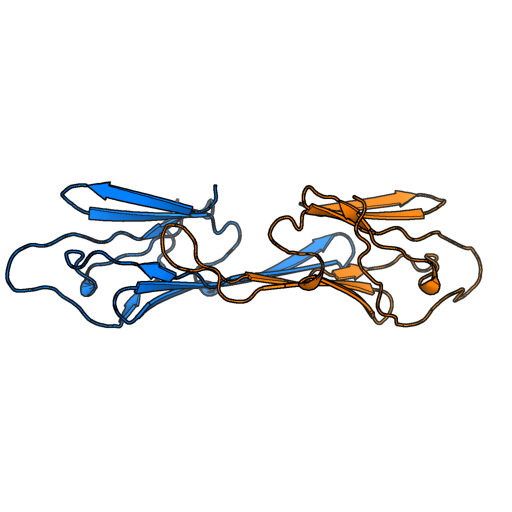.664 1.00 18.54 135 SER A O 1
ATOM 636 N N . ALA A 1 76 ? 0.690 22.072 73.495 1.00 24.55 136 ALA A N 1
ATOM 637 C CA . ALA A 1 76 ? 0.495 22.896 72.307 1.00 28.31 136 ALA A CA 1
ATOM 638 C C . ALA A 1 76 ? 1.717 23.781 72.057 1.00 24.76 136 ALA A C 1
ATOM 639 O O . ALA A 1 76 ? 2.061 24.081 70.910 1.00 30.71 136 ALA A O 1
ATOM 641 N N . ASP A 1 77 ? 2.378 24.177 73.142 1.00 27.12 137 ASP A N 1
ATOM 642 C CA . ASP A 1 77 ? 3.522 25.079 73.058 1.00 23.50 137 ASP A CA 1
ATOM 643 C C . ASP A 1 77 ? 4.843 24.357 72.783 1.00 23.59 137 ASP A C 1
ATOM 644 O O . ASP A 1 77 ? 5.904 24.974 72.765 1.00 25.08 137 ASP A O 1
ATOM 649 N N . GLY A 1 78 ? 4.770 23.046 72.583 1.00 21.72 138 GLY A N 1
ATOM 650 C CA . GLY A 1 78 ? 5.929 22.271 72.199 1.00 19.44 138 GLY A CA 1
ATOM 651 C C . GLY A 1 78 ? 6.758 21.736 73.353 1.00 17.35 138 GLY A C 1
ATOM 652 O O . GLY A 1 78 ? 7.897 21.323 73.160 1.00 18.84 138 GLY A O 1
ATOM 653 N N . LEU A 1 79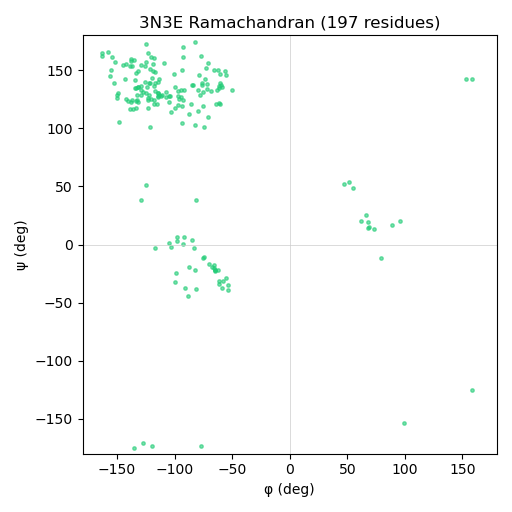 ? 6.198 21.724 74.559 1.00 18.75 139 LEU A N 1
ATOM 654 C CA . LEU A 1 79 ? 6.911 21.104 75.676 1.00 15.84 139 LEU A CA 1
ATOM 655 C C . LEU A 1 79 ? 6.623 19.612 75.711 1.00 17.61 139 LEU A C 1
ATOM 656 O O . LEU A 1 79 ? 5.464 19.187 75.814 1.00 15.21 139 LEU A O 1
ATOM 661 N N . LEU A 1 80 ? 7.681 18.814 75.615 1.00 13.10 140 LEU A N 1
ATOM 662 C CA . LEU A 1 80 ? 7.561 17.374 75.796 1.00 13.23 140 LEU A CA 1
ATOM 663 C C . LEU A 1 80 ? 7.880 17.038 77.250 1.00 17.35 140 LEU A C 1
ATOM 664 O O . LEU A 1 80 ? 8.911 17.453 77.775 1.00 17.10 140 LEU A O 1
ATOM 669 N N . THR A 1 81 ? 6.975 16.318 77.902 1.00 15.46 141 THR A N 1
ATOM 670 C CA . THR A 1 81 ? 7.168 15.902 79.293 1.00 16.62 141 THR A CA 1
ATOM 671 C C . THR A 1 81 ? 7.209 14.385 79.357 1.00 19.63 141 THR A C 1
ATOM 672 O O . THR A 1 81 ? 6.251 13.713 78.943 1.00 20.70 141 THR A O 1
ATOM 676 N N . LEU A 1 82 ? 8.315 13.844 79.861 1.00 16.51 142 LEU A N 1
ATOM 677 C CA . LEU A 1 82 ? 8.417 12.412 80.092 1.00 14.80 142 LEU A CA 1
ATOM 678 C C . LEU A 1 82 ? 8.275 12.220 81.576 1.00 21.50 142 LEU A C 1
ATOM 679 O O . LEU A 1 82 ? 8.988 12.867 82.357 1.00 19.79 142 LEU A O 1
ATOM 684 N N . CYS A 1 83 ? 7.363 11.336 81.959 1.00 17.31 143 CYS A N 1
ATOM 685 C CA A CYS A 1 83 ? 7.126 11.051 83.366 0.60 20.99 143 CYS A CA 1
ATOM 686 C CA B CYS A 1 83 ? 7.108 11.042 83.363 0.40 21.02 143 CYS A CA 1
ATOM 687 C C . CYS A 1 83 ? 7.438 9.594 83.678 1.00 25.31 143 CYS A C 1
ATOM 688 O O . CYS A 1 83 ? 6.892 8.684 83.057 1.00 23.46 143 CYS A O 1
ATOM 693 N N . GLY A 1 84 ? 8.322 9.386 84.648 1.00 18.92 144 GLY A N 1
ATOM 694 C CA . GLY A 1 84 ? 8.727 8.056 85.048 1.00 25.57 144 GLY A CA 1
ATOM 695 C C . GLY A 1 84 ? 8.438 7.826 86.518 1.00 23.68 144 GLY A C 1
ATOM 696 O O . GLY A 1 84 ? 9.174 8.299 87.382 1.00 21.41 144 GLY A O 1
ATOM 697 N N . PRO A 1 85 ? 7.342 7.121 86.804 1.00 24.33 145 PRO A N 1
ATOM 698 C CA . PRO A 1 85 ? 6.962 6.743 88.164 1.00 24.13 145 PRO A CA 1
ATOM 699 C C . PRO A 1 85 ? 8.057 5.902 88.782 1.00 24.68 145 PRO A C 1
ATOM 700 O O . PRO A 1 85 ? 8.607 5.025 88.116 1.00 22.67 145 PRO A O 1
ATOM 704 N N . LYS A 1 86 ? 8.377 6.166 90.041 1.00 21.65 146 LYS A N 1
ATOM 705 C CA . LYS A 1 86 ? 9.359 5.353 90.733 1.00 24.55 146 LYS A CA 1
ATOM 706 C C . LYS A 1 86 ? 8.658 4.246 91.492 1.00 25.96 146 LYS A C 1
ATOM 707 O O . LYS A 1 86 ? 7.521 4.419 91.939 1.00 28.25 146 LYS A O 1
ATOM 713 N N . THR A 1 87 ? 9.335 3.115 91.645 1.00 34.79 147 THR A N 1
ATOM 714 C CA . THR A 1 87 ? 8.772 2.018 92.425 1.00 41.07 147 THR A CA 1
ATOM 715 C C . THR A 1 87 ? 9.790 1.402 93.366 1.00 47.69 147 THR A C 1
ATOM 716 O O . THR A 1 87 ? 10.997 1.532 93.173 1.00 49.52 147 THR A O 1
ATOM 720 N N . SER A 1 88 ? 9.280 0.735 94.393 1.00 61.05 148 SER A N 1
ATOM 721 C CA . SER A 1 88 ? 10.102 -0.090 95.265 1.00 66.60 148 SER A CA 1
ATOM 722 C C . SER A 1 88 ? 9.534 -1.502 95.261 1.00 64.59 148 SER A C 1
ATOM 723 O O . SER A 1 88 ? 8.405 -1.730 94.819 1.00 62.12 148 SER A O 1
ATOM 726 N N . GLY A 1 89 ? 10.321 -2.455 95.741 1.00 58.62 149 GLY A N 1
ATOM 727 C CA . GLY A 1 89 ? 9.876 -3.831 95.783 1.00 55.40 149 GLY A CA 1
ATOM 728 C C . GLY A 1 89 ? 10.421 -4.645 94.630 1.00 44.20 149 GLY A C 1
ATOM 729 O O . GLY A 1 89 ? 11.466 -4.328 94.065 1.00 44.11 149 GLY A O 1
ATOM 730 N N . ILE A 1 90 ? 9.689 -5.693 94.273 1.00 56.15 150 ILE A N 1
ATOM 731 C CA . ILE A 1 90 ? 10.163 -6.675 93.313 1.00 55.12 150 ILE A CA 1
ATOM 732 C C . ILE A 1 90 ? 9.826 -6.323 91.858 1.00 67.37 150 ILE A C 1
ATOM 733 O O . ILE A 1 90 ? 10.672 -6.450 90.972 1.00 73.05 150 ILE A O 1
ATOM 738 N N . ASP A 1 91 ? 8.595 -5.882 91.615 0.50 41.57 151 ASP A N 1
ATOM 739 C CA . ASP A 1 91 ? 8.159 -5.557 90.258 0.50 44.36 151 ASP A CA 1
ATOM 740 C C . ASP A 1 91 ? 8.836 -4.281 89.759 0.50 43.55 151 ASP A C 1
ATOM 741 O O . ASP A 1 91 ? 8.536 -3.184 90.231 0.50 40.18 151 ASP A O 1
ATOM 746 N N . ALA A 1 92 ? 9.745 -4.427 88.800 1.00 55.61 152 ALA A N 1
ATOM 747 C CA . ALA A 1 92 ? 10.497 -3.284 88.292 1.00 49.95 152 ALA A CA 1
ATOM 748 C C . ALA A 1 92 ? 9.927 -2.737 86.980 1.00 40.67 152 ALA A C 1
ATOM 749 O O . ALA A 1 92 ? 10.124 -1.568 86.655 1.00 39.24 152 ALA A O 1
ATOM 751 N N . GLY A 1 93 ? 9.225 -3.578 86.229 1.00 32.62 153 GLY A N 1
ATOM 752 C CA . GLY A 1 93 ? 8.597 -3.132 84.995 1.00 30.75 153 GLY A CA 1
ATOM 753 C C . GLY A 1 93 ? 9.620 -2.734 83.950 1.00 28.08 153 GLY A C 1
ATOM 754 O O . GLY A 1 93 ? 9.341 -1.936 83.048 1.00 25.05 153 GLY A O 1
ATOM 755 N N . ARG A 1 94 ? 10.815 -3.303 84.072 1.00 32.81 154 ARG A N 1
ATOM 756 C CA . ARG A 1 94 ? 11.922 -2.999 83.173 1.00 34.23 154 ARG A CA 1
ATOM 757 C C . ARG A 1 94 ? 11.730 -3.690 81.829 1.00 36.48 154 ARG A C 1
ATOM 758 O O . ARG A 1 94 ? 11.300 -4.840 81.767 1.00 41.61 154 ARG A O 1
ATOM 766 N N . GLY A 1 95 ? 12.047 -2.983 80.748 1.00 29.09 155 GLY A N 1
ATOM 767 C CA . GLY A 1 95 ? 11.952 -3.561 79.427 1.00 28.92 155 GLY A CA 1
ATOM 768 C C . GLY A 1 95 ? 11.842 -2.515 78.343 1.00 28.65 155 GLY A C 1
ATOM 769 O O . GLY A 1 95 ? 11.197 -1.481 78.527 1.00 26.47 155 GLY A O 1
ATOM 770 N N . ASP A 1 96 ? 12.485 -2.790 77.212 1.00 24.96 156 ASP A N 1
ATOM 771 C CA . ASP A 1 96 ? 12.369 -1.943 76.034 1.00 23.90 156 ASP A CA 1
ATOM 772 C C . ASP A 1 96 ? 10.922 -1.893 75.565 1.00 30.09 156 ASP A C 1
ATOM 773 O O . ASP A 1 96 ? 10.218 -2.905 75.573 1.00 23.96 156 ASP A O 1
ATOM 778 N N . ARG A 1 97 ? 10.479 -0.707 75.165 1.00 19.63 157 ARG A N 1
ATOM 779 C CA . ARG A 1 97 ? 9.112 -0.514 74.701 1.00 21.32 157 ARG A CA 1
ATOM 780 C C . ARG A 1 97 ? 9.054 0.798 73.939 1.00 24.79 157 ARG A C 1
ATOM 781 O O . ARG A 1 97 ? 9.951 1.634 74.057 1.00 22.37 157 ARG A O 1
ATOM 789 N N . THR A 1 98 ? 8.007 0.962 73.141 1.00 22.10 158 THR A N 1
ATOM 790 C CA . THR A 1 98 ? 7.743 2.221 72.472 1.00 19.69 158 THR A CA 1
ATOM 791 C C . THR A 1 98 ? 6.735 2.997 73.300 1.00 21.46 158 THR A C 1
ATOM 792 O O . THR A 1 98 ? 5.688 2.472 73.689 1.00 24.57 158 THR A O 1
ATOM 796 N N . ILE A 1 99 ? 7.069 4.242 73.603 1.00 19.86 159 ILE A N 1
ATOM 797 C CA . ILE A 1 99 ? 6.193 5.089 74.402 1.00 15.74 159 ILE A CA 1
ATOM 798 C C . ILE A 1 99 ? 5.353 5.987 73.485 1.00 16.46 159 ILE A C 1
ATOM 799 O O . ILE A 1 99 ? 5.893 6.786 72.714 1.00 18.31 159 ILE A O 1
ATOM 804 N N . PRO A 1 100 ? 4.021 5.864 73.568 1.00 18.94 160 PRO A N 1
ATOM 805 C CA . PRO A 1 100 ? 3.167 6.731 72.748 1.00 24.80 160 PRO A CA 1
ATOM 806 C C . PRO A 1 100 ? 3.434 8.200 73.061 1.00 16.95 160 PRO A C 1
ATOM 807 O O . PRO A 1 100 ? 3.567 8.554 74.244 1.00 17.26 160 PRO A O 1
ATOM 811 N N . VAL A 1 101 ? 3.539 9.036 72.035 1.00 20.13 161 VAL A N 1
ATOM 812 C CA . VAL A 1 101 ? 3.636 10.483 72.244 1.00 15.03 161 VAL A CA 1
ATOM 813 C C . VAL A 1 101 ? 2.240 11.076 72.170 1.00 23.51 161 VAL A C 1
ATOM 814 O O . VAL A 1 101 ? 1.665 11.197 71.082 1.00 23.78 161 VAL A O 1
ATOM 818 N N . THR A 1 102 ? 1.692 11.430 73.329 1.00 19.78 162 THR A N 1
ATOM 819 C CA . THR A 1 102 ? 0.320 11.919 73.400 1.00 29.51 162 THR A CA 1
ATOM 820 C C . THR A 1 102 ? 0.238 13.446 73.481 1.00 25.65 162 THR A C 1
ATOM 821 O O . THR A 1 102 ? 0.735 14.041 74.434 1.00 20.65 162 THR A O 1
ATOM 825 N N . ARG A 1 103 ? -0.368 14.080 72.477 1.00 21.94 163 ARG A N 1
ATOM 826 C CA A ARG A 1 103 ? -0.632 15.518 72.528 0.54 16.38 163 ARG A CA 1
ATOM 827 C CA B ARG A 1 103 ? -0.608 15.510 72.546 0.46 16.41 163 ARG A CA 1
ATOM 828 C C . ARG A 1 103 ? -1.700 15.771 73.577 1.00 17.96 163 ARG A C 1
ATOM 829 O O . ARG A 1 103 ? -2.732 15.088 73.595 1.00 18.11 163 ARG A O 1
ATOM 844 N N . GLU A 1 104 ? -1.451 16.658 74.518 1.00 16.99 164 GLU A N 1
ATOM 845 C CA . GLU A 1 104 ? -2.482 17.187 75.390 1.00 17.61 164 GLU A CA 1
ATOM 846 C C . GLU A 1 104 ? -3.315 18.263 74.693 1.00 20.94 164 GLU A C 1
ATOM 847 O O . GLU A 1 104 ? -2.798 19.029 73.914 1.00 22.40 164 GLU A O 1
ATOM 853 N N . ASP A 1 105 ? -4.595 18.337 75.013 1.00 17.92 165 ASP A N 1
ATOM 854 C CA . ASP A 1 105 ? -5.455 19.293 74.356 1.00 16.10 165 ASP A CA 1
ATOM 855 C C . ASP A 1 105 ? -5.356 20.678 74.949 1.00 24.44 165 ASP A C 1
ATOM 856 O O . ASP A 1 105 ? -6.314 21.386 75.033 1.00 35.41 165 ASP A O 1
ATOM 861 N N . LYS A 1 106 ? -4.155 21.064 75.320 1.00 35.35 166 LYS A N 1
ATOM 862 C CA . LYS A 1 106 ? -3.887 22.404 75.833 1.00 33.28 166 LYS A CA 1
ATOM 863 C C . LYS A 1 106 ? -2.424 22.778 75.564 1.00 48.80 166 LYS A C 1
ATOM 864 O O . LYS A 1 106 ? -1.612 21.930 75.164 1.00 36.55 166 LYS A O 1
ATOM 868 N N . VAL B 1 2 ? 16.158 32.413 64.674 1.00 54.47 62 VAL B N 1
ATOM 869 C CA . VAL B 1 2 ? 17.589 32.153 64.567 1.00 43.86 62 VAL B CA 1
ATOM 870 C C . VAL B 1 2 ? 18.161 32.669 63.244 1.00 40.45 62 VAL B C 1
ATOM 871 O O . VAL B 1 2 ? 19.380 32.801 63.103 1.00 26.39 62 VAL B O 1
ATOM 875 N N . SER B 1 3 ? 17.283 32.956 62.283 1.00 38.09 63 SER B N 1
ATOM 876 C CA . SER B 1 3 ? 17.716 33.376 60.947 1.00 41.18 63 SER B CA 1
ATOM 877 C C . SER B 1 3 ? 17.229 34.781 60.578 1.00 42.12 63 SER B C 1
ATOM 878 O O . SER B 1 3 ? 16.173 35.222 61.029 1.00 40.63 63 SER B O 1
ATOM 881 N N . GLU B 1 4 ? 18.019 35.478 59.765 1.00 27.56 64 GLU B N 1
ATOM 882 C CA . GLU B 1 4 ? 17.625 36.774 59.228 1.00 28.67 64 GLU B CA 1
ATOM 883 C C . GLU B 1 4 ? 18.259 36.948 57.860 1.00 29.26 64 GLU B C 1
ATOM 884 O O . GLU B 1 4 ? 19.456 36.745 57.694 1.00 23.57 64 GLU B O 1
ATOM 890 N N . VAL B 1 5 ? 17.450 37.327 56.885 1.00 19.91 65 VAL B N 1
ATOM 891 C CA . VAL B 1 5 ? 17.944 37.570 55.540 1.00 17.94 65 VAL B CA 1
ATOM 892 C C . VAL B 1 5 ? 17.777 39.045 55.197 1.00 23.97 65 VAL B C 1
ATOM 893 O O . VAL B 1 5 ? 16.702 39.620 55.410 1.00 23.39 65 VAL B O 1
ATOM 897 N N . ARG B 1 6 ? 18.846 39.662 54.693 1.00 20.77 66 ARG B N 1
ATOM 898 C CA . ARG B 1 6 ? 18.812 41.048 54.242 1.00 27.20 66 ARG B CA 1
ATOM 899 C C . ARG B 1 6 ? 19.159 41.091 52.766 1.00 28.37 66 ARG B C 1
ATOM 900 O O . ARG B 1 6 ? 20.005 40.330 52.297 1.00 25.79 66 ARG B O 1
ATOM 908 N N . SER B 1 7 ? 18.514 41.980 52.026 1.00 28.02 67 SER B N 1
ATOM 909 C CA . SER B 1 7 ? 18.767 42.047 50.593 1.00 26.42 67 SER B CA 1
ATOM 910 C C . SER B 1 7 ? 18.598 43.475 50.102 1.00 33.84 67 SER B C 1
ATOM 911 O O . SER B 1 7 ? 17.479 43.977 50.010 1.00 33.66 67 SER B O 1
ATOM 914 N N . ASP B 1 8 ? 19.716 44.140 49.820 1.00 31.69 68 ASP B N 1
ATOM 915 C CA . ASP B 1 8 ? 19.677 45.510 49.318 1.00 31.09 68 ASP B CA 1
ATOM 916 C C . ASP B 1 8 ? 20.334 45.603 47.948 1.00 30.83 68 ASP B C 1
ATOM 917 O O . ASP B 1 8 ? 20.672 44.587 47.348 1.00 26.62 68 ASP B O 1
ATOM 922 N N . ARG B 1 9 ? 20.495 46.816 47.438 1.00 27.65 69 ARG B N 1
ATOM 923 C CA . ARG B 1 9 ? 20.965 46.989 46.071 1.00 29.63 69 ARG B CA 1
ATOM 924 C C . ARG B 1 9 ? 22.400 46.485 45.850 1.00 32.92 69 ARG B C 1
ATOM 925 O O . ARG B 1 9 ? 22.797 46.174 44.727 1.00 32.07 69 ARG B O 1
ATOM 933 N N . GLU B 1 10 ? 23.175 46.404 46.921 1.00 24.12 70 GLU B N 1
ATOM 934 C CA . GLU B 1 10 ? 24.574 46.024 46.794 1.00 25.94 70 GLU B CA 1
ATOM 935 C C . GLU B 1 10 ? 24.817 44.547 47.138 1.00 20.85 70 GLU B C 1
ATOM 936 O O . GLU B 1 10 ? 25.694 43.910 46.557 1.00 22.42 70 GLU B O 1
ATOM 942 N N . LYS B 1 11 ? 24.042 43.998 48.068 1.00 23.53 71 LYS B N 1
ATOM 943 C CA . LYS B 1 11 ? 24.381 42.674 48.591 1.00 22.89 71 LYS B CA 1
ATOM 944 C C . LYS B 1 11 ? 23.219 41.857 49.144 1.00 25.01 71 LYS B C 1
ATOM 945 O O . LYS B 1 11 ? 22.153 42.384 49.465 1.00 23.54 71 LYS B O 1
ATOM 951 N N . PHE B 1 12 ? 23.452 40.553 49.242 1.00 16.65 72 PHE B N 1
ATOM 952 C CA . PHE B 1 12 ? 22.530 39.626 49.870 1.00 15.11 72 PHE B CA 1
ATOM 953 C C . PHE B 1 12 ? 23.246 39.092 51.102 1.00 17.90 72 PHE B C 1
ATOM 954 O O . PHE B 1 12 ? 24.411 38.677 51.013 1.00 18.45 72 PHE B O 1
ATOM 962 N N . THR B 1 13 ? 22.572 39.130 52.247 1.00 17.00 73 THR B N 1
ATOM 963 C CA . THR B 1 13 ? 23.196 38.731 53.509 1.00 18.39 73 THR B CA 1
ATOM 964 C C . THR B 1 13 ? 22.283 37.818 54.314 1.00 20.13 73 THR B C 1
ATOM 965 O O . THR B 1 13 ? 21.082 38.070 54.441 1.00 20.54 73 THR B O 1
ATOM 969 N N . VAL B 1 14 ? 22.865 36.748 54.846 1.00 16.21 74 VAL B N 1
ATOM 970 C CA . VAL B 1 14 ? 22.148 35.830 55.715 1.00 15.87 74 VAL B CA 1
ATOM 971 C C . VAL B 1 14 ? 22.878 35.774 57.045 1.00 16.38 74 VAL B C 1
ATOM 972 O O . VAL B 1 14 ? 24.099 35.597 57.086 1.00 17.74 74 VAL B O 1
ATOM 976 N N . TYR B 1 15 ? 22.137 35.963 58.133 1.00 16.83 75 TYR B N 1
ATOM 977 C CA . TYR B 1 15 ? 22.663 35.719 59.463 1.00 18.98 75 TYR B CA 1
ATOM 978 C C . TYR B 1 15 ? 21.942 34.506 60.019 1.00 19.77 75 TYR B C 1
ATOM 979 O O . TYR B 1 15 ? 20.706 34.450 60.022 1.00 17.53 75 TYR B O 1
ATOM 988 N N . LEU B 1 16 ? 22.709 33.546 60.505 1.00 14.10 76 LEU B N 1
ATOM 989 C CA . LEU B 1 16 ? 22.133 32.303 61.010 1.00 15.71 76 LEU B CA 1
ATOM 990 C C . LEU B 1 16 ? 22.858 31.844 62.273 1.00 15.00 76 LEU B C 1
ATOM 991 O O . LEU B 1 16 ? 24.075 31.691 62.268 1.00 15.12 76 LEU B O 1
ATOM 996 N N . ASP B 1 17 ? 22.115 31.653 63.360 1.00 16.94 77 ASP B N 1
ATOM 997 C CA . ASP B 1 17 ? 22.690 31.117 64.592 1.00 18.98 77 ASP B CA 1
ATOM 998 C C . ASP B 1 17 ? 22.925 29.622 64.430 1.00 17.49 77 ASP B C 1
ATOM 999 O O . ASP B 1 17 ? 21.979 28.873 64.195 1.00 20.33 77 ASP B O 1
ATOM 1004 N N . VAL B 1 18 ? 24.184 29.204 64.542 1.00 15.86 78 VAL B N 1
ATOM 1005 C CA . VAL B 1 18 ? 24.558 27.788 64.449 1.00 15.23 78 VAL B CA 1
ATOM 1006 C C . VAL B 1 18 ? 25.432 27.360 65.631 1.00 17.16 78 VAL B C 1
ATOM 1007 O O . VAL B 1 18 ? 26.344 26.548 65.469 1.00 21.04 78 VAL B O 1
ATOM 1011 N N . LYS B 1 19 ? 25.126 27.882 66.824 1.00 17.49 79 LYS B N 1
ATOM 1012 C CA . LYS B 1 19 ? 26.009 27.763 67.997 1.00 19.04 79 LYS B CA 1
ATOM 1013 C C . LYS B 1 19 ? 26.406 26.340 68.404 1.00 22.22 79 LYS B C 1
ATOM 1014 O O . LYS B 1 19 ? 27.478 26.140 68.983 1.00 21.34 79 LYS B O 1
ATOM 1016 N N . HIS B 1 20 ? 25.543 25.367 68.124 1.00 18.36 80 HIS B N 1
ATOM 1017 C CA . HIS B 1 20 ? 25.805 23.974 68.520 1.00 21.04 80 HIS B CA 1
ATOM 1018 C C . HIS B 1 20 ? 26.851 23.305 67.630 1.00 18.40 80 HIS B C 1
ATOM 1019 O O . HIS B 1 20 ? 27.342 22.224 67.943 1.00 23.10 80 HIS B O 1
ATOM 1026 N N . PHE B 1 21 ? 27.197 23.949 66.520 1.00 14.44 81 PHE B N 1
ATOM 1027 C CA . PHE B 1 21 ? 28.053 23.305 65.527 1.00 16.44 81 PHE B CA 1
ATOM 1028 C C . PHE B 1 21 ? 29.434 23.915 65.409 1.00 18.63 81 PHE B C 1
ATOM 1029 O O . PHE B 1 21 ? 29.583 25.125 65.225 1.00 21.69 81 PHE B O 1
ATOM 1037 N N . SER B 1 22 ? 30.446 23.062 65.500 1.00 28.39 82 SER B N 1
ATOM 1038 C CA . SER B 1 22 ? 31.810 23.501 65.271 1.00 33.72 82 SER B CA 1
ATOM 1039 C C . SER B 1 22 ? 31.967 23.781 63.783 1.00 29.56 82 SER B C 1
ATOM 1040 O O . SER B 1 22 ? 31.224 23.246 62.959 1.00 27.64 82 SER B O 1
ATOM 1043 N N . PRO B 1 23 ? 32.937 24.622 63.421 1.00 32.21 83 PRO B N 1
ATOM 1044 C CA . PRO B 1 23 ? 33.085 24.968 62.006 1.00 22.12 83 PRO B CA 1
ATOM 1045 C C . PRO B 1 23 ? 33.198 23.748 61.078 1.00 29.04 83 PRO B C 1
ATOM 1046 O O . PRO B 1 23 ? 32.701 23.788 59.954 1.00 26.65 83 PRO B O 1
ATOM 1050 N N . ASP B 1 24 ? 33.832 22.679 61.550 1.00 22.57 84 ASP B N 1
ATOM 1051 C CA . ASP B 1 24 ? 34.046 21.483 60.737 1.00 22.76 84 ASP B CA 1
ATOM 1052 C C . ASP B 1 24 ? 32.765 20.650 60.555 1.00 23.86 84 ASP B C 1
ATOM 1053 O O . ASP B 1 24 ? 32.715 19.717 59.745 1.00 22.38 84 ASP B O 1
ATOM 1058 N N . GLU B 1 25 ? 31.739 20.989 61.325 1.00 15.36 85 GLU B N 1
ATOM 1059 C CA . GLU B 1 25 ? 30.470 20.266 61.306 1.00 14.43 85 GLU B CA 1
ATOM 1060 C C . GLU B 1 25 ? 29.452 20.981 60.422 1.00 15.68 85 GLU B C 1
ATOM 1061 O O . GLU B 1 25 ? 28.294 20.559 60.323 1.00 14.46 85 GLU B O 1
ATOM 1067 N N . LEU B 1 26 ? 29.902 22.069 59.796 1.00 16.28 86 LEU B N 1
ATOM 1068 C CA . LEU B 1 26 ? 29.054 22.876 58.918 1.00 17.19 86 LEU B CA 1
ATOM 1069 C C . LEU B 1 26 ? 29.520 22.789 57.478 1.00 21.16 86 LEU B C 1
ATOM 1070 O O . LEU B 1 26 ? 30.727 22.764 57.193 1.00 18.96 86 LEU B O 1
ATOM 1075 N N . SER B 1 27 ? 28.546 22.763 56.583 1.00 14.38 87 SER B N 1
ATOM 1076 C CA . SER B 1 27 ? 28.803 22.750 55.149 1.00 15.08 87 SER B CA 1
ATOM 1077 C C . SER B 1 27 ? 27.883 23.775 54.498 1.00 17.74 87 SER B C 1
ATOM 1078 O O . SER B 1 27 ? 26.685 23.804 54.780 1.00 19.32 87 SER B O 1
ATOM 1081 N N . VAL B 1 28 ? 28.432 24.588 53.601 1.00 16.13 88 VAL B N 1
ATOM 1082 C CA . VAL B 1 28 ? 27.650 25.577 52.876 1.00 12.79 88 VAL B CA 1
ATOM 1083 C C . VAL B 1 28 ? 27.958 25.386 51.396 1.00 17.68 88 VAL B C 1
ATOM 1084 O O . VAL B 1 28 ? 29.117 25.320 50.991 1.00 15.95 88 VAL B O 1
ATOM 1088 N N . LYS B 1 29 ? 26.911 25.259 50.601 1.00 12.97 89 LYS B N 1
ATOM 1089 C CA . LYS B 1 29 ? 27.069 25.001 49.171 1.00 12.38 89 LYS B CA 1
ATOM 1090 C C . LYS B 1 29 ? 26.085 25.867 48.402 1.00 17.36 89 LYS B C 1
ATOM 1091 O O . LYS B 1 29 ? 25.053 26.276 48.934 1.00 16.66 89 LYS B O 1
ATOM 1097 N N . VAL B 1 30 ? 26.426 26.169 47.155 1.00 12.55 90 VAL B N 1
ATOM 1098 C CA . VAL B 1 30 ? 25.476 26.757 46.235 1.00 14.38 90 VAL B CA 1
ATOM 1099 C C . VAL B 1 30 ? 25.101 25.618 45.307 1.00 16.12 90 VAL B C 1
ATOM 1100 O O . VAL B 1 30 ? 25.975 25.007 44.696 1.00 15.45 90 VAL B O 1
ATOM 1104 N N . THR B 1 31 ? 23.807 25.319 45.243 1.00 15.56 91 THR B N 1
ATOM 1105 C CA . THR B 1 31 ? 23.276 24.232 44.442 1.00 16.76 91 THR B CA 1
ATOM 1106 C C . THR B 1 31 ? 22.030 24.713 43.716 1.00 13.28 91 THR B C 1
ATOM 1107 O O . THR B 1 31 ? 21.027 25.049 44.347 1.00 12.49 91 THR B O 1
ATOM 1111 N N . ASP B 1 32 ? 22.103 24.734 42.388 1.00 14.20 92 ASP B N 1
ATOM 1112 C CA . ASP B 1 32 ? 20.977 25.138 41.538 1.00 18.69 92 ASP B CA 1
ATOM 1113 C C . ASP B 1 32 ? 20.325 26.444 42.021 1.00 17.63 92 ASP B C 1
ATOM 1114 O O . ASP B 1 32 ? 19.111 26.510 42.238 1.00 17.05 92 ASP B O 1
ATOM 1119 N N . ASP B 1 33 ? 21.166 27.457 42.205 1.00 14.46 93 ASP B N 1
ATOM 1120 C CA . ASP B 1 33 ? 20.743 28.820 42.546 1.00 13.87 93 ASP B CA 1
ATOM 1121 C C . ASP B 1 33 ? 20.144 28.961 43.958 1.00 14.37 93 ASP B C 1
ATOM 1122 O O . ASP B 1 33 ? 19.481 29.952 44.249 1.00 13.89 93 ASP B O 1
ATOM 1127 N N . TYR B 1 34 ? 20.352 27.961 44.806 1.00 13.84 94 TYR B N 1
ATOM 1128 C CA . TYR B 1 34 ? 20.049 28.106 46.222 1.00 12.47 94 TYR B CA 1
ATOM 1129 C C . TYR B 1 34 ? 21.316 27.929 47.020 1.00 13.69 94 TYR B C 1
ATOM 1130 O O . TYR B 1 34 ? 22.259 27.275 46.573 1.00 15.26 94 TYR B O 1
ATOM 1139 N N . VAL B 1 35 ? 21.333 28.514 48.213 1.00 12.21 95 VAL B N 1
ATOM 1140 C CA . VAL B 1 35 ? 22.376 28.221 49.172 1.00 11.92 95 VAL B CA 1
ATOM 1141 C C . VAL B 1 35 ? 21.834 27.173 50.111 1.00 17.27 95 VAL B C 1
ATOM 1142 O O . VAL B 1 35 ? 20.698 27.275 50.604 1.00 14.29 95 VAL B O 1
ATOM 1146 N N . GLU B 1 36 ? 22.633 26.146 50.341 1.00 15.14 96 GLU B N 1
ATOM 1147 C CA . GLU B 1 36 ? 22.241 25.102 51.275 1.00 17.29 96 GLU B CA 1
ATOM 1148 C C . GLU B 1 36 ? 23.238 25.078 52.422 1.00 17.22 96 GLU B C 1
ATOM 1149 O O . GLU B 1 36 ? 24.452 24.986 52.208 1.00 14.69 96 GLU B O 1
ATOM 1155 N N . ILE B 1 37 ? 22.728 25.205 53.640 1.00 13.64 97 ILE B N 1
ATOM 1156 C CA . ILE B 1 37 ? 23.592 25.131 54.813 1.00 16.61 97 ILE B CA 1
ATOM 1157 C C . ILE B 1 37 ? 23.206 23.897 55.592 1.00 17.13 97 ILE B C 1
ATOM 1158 O O . ILE B 1 37 ? 22.021 23.686 55.888 1.00 16.86 97 ILE B O 1
ATOM 1163 N N . GLN B 1 38 ? 24.191 23.061 55.897 1.00 16.37 98 GLN B N 1
ATOM 1164 C CA . GLN B 1 38 ? 23.947 21.851 56.676 1.00 16.84 98 GLN B CA 1
ATOM 1165 C C . GLN B 1 38 ? 24.801 21.870 57.934 1.00 18.72 98 GLN B C 1
ATOM 1166 O O . GLN B 1 38 ? 25.958 22.257 57.895 1.00 15.63 98 GLN B O 1
ATOM 1172 N N . GLY B 1 39 ? 24.224 21.457 59.052 1.00 15.94 99 GLY B N 1
ATOM 1173 C CA . GLY B 1 39 ? 24.996 21.276 60.265 1.00 15.75 99 GLY B CA 1
ATOM 1174 C C . GLY B 1 39 ? 24.747 19.847 60.687 1.00 13.73 99 GLY B C 1
ATOM 1175 O O . GLY B 1 39 ? 23.608 19.365 60.643 1.00 15.69 99 GLY B O 1
ATOM 1176 N N . LYS B 1 40 ? 25.804 19.140 61.064 1.00 18.44 100 LYS B N 1
ATOM 1177 C CA . LYS B 1 40 ? 25.621 17.792 61.558 1.00 14.90 100 LYS B CA 1
ATOM 1178 C C . LYS B 1 40 ? 26.700 17.428 62.562 1.00 17.25 100 LYS B C 1
ATOM 1179 O O . LYS B 1 40 ? 27.893 17.588 62.290 1.00 15.50 100 LYS B O 1
ATOM 1185 N N . HIS B 1 41 ? 26.283 16.935 63.723 1.00 14.54 101 HIS B N 1
ATOM 1186 C CA . HIS B 1 41 ? 27.244 16.365 64.664 1.00 15.70 101 HIS B CA 1
ATOM 1187 C C . HIS B 1 41 ? 26.800 15.014 65.195 1.00 16.97 101 HIS B C 1
ATOM 1188 O O . HIS B 1 41 ? 25.603 14.737 65.279 1.00 14.56 101 HIS B O 1
ATOM 1195 N N . GLY B 1 42 ? 27.781 14.167 65.504 1.00 17.15 102 GLY B N 1
ATOM 1196 C CA . GLY B 1 42 ? 27.520 12.846 66.046 1.00 17.79 102 GLY B CA 1
ATOM 1197 C C . GLY B 1 42 ? 27.145 12.930 67.516 1.00 17.07 102 GLY B C 1
ATOM 1198 O O . GLY B 1 42 ? 26.981 14.024 68.059 1.00 17.34 102 GLY B O 1
ATOM 1199 N N . GLU B 1 43 ? 27.017 11.770 68.156 1.00 18.08 103 GLU B N 1
ATOM 1200 C CA . GLU B 1 43 ? 26.577 11.706 69.547 1.00 13.75 103 GLU B CA 1
ATOM 1201 C C . GLU B 1 43 ? 27.559 12.367 70.499 1.00 12.90 103 GLU B C 1
ATOM 1202 O O . GLU B 1 43 ? 28.717 11.962 70.591 1.00 20.57 103 GLU B O 1
ATOM 1208 N N . ARG B 1 44 ? 27.085 13.377 71.221 1.00 12.51 104 ARG B N 1
ATOM 1209 C CA . ARG B 1 44 ? 27.879 13.995 72.259 1.00 13.18 104 ARG B CA 1
ATOM 1210 C C . ARG B 1 44 ? 27.283 13.621 73.589 1.00 14.03 104 ARG B C 1
ATOM 1211 O O . ARG B 1 44 ? 26.103 13.312 73.693 1.00 14.60 104 ARG B O 1
ATOM 1219 N N . GLN B 1 45 ? 28.115 13.667 74.611 1.00 14.99 105 GLN B N 1
ATOM 1220 C CA . GLN B 1 45 ? 27.651 13.465 75.963 1.00 15.92 105 GLN B CA 1
ATOM 1221 C C . GLN B 1 45 ? 27.126 14.778 76.518 1.00 16.63 105 GLN B C 1
ATOM 1222 O O . GLN B 1 45 ? 27.714 15.829 76.303 1.00 17.14 105 GLN B O 1
ATOM 1228 N N . ASP B 1 46 ? 25.997 14.740 77.217 1.00 15.93 106 ASP B N 1
ATOM 1229 C CA . ASP B 1 46 ? 25.626 15.911 78.001 1.00 17.23 106 ASP B CA 1
ATOM 1230 C C . ASP B 1 46 ? 25.351 15.452 79.426 1.00 17.04 106 ASP B C 1
ATOM 1231 O O . ASP B 1 46 ? 25.660 14.303 79.776 1.00 14.99 106 ASP B O 1
ATOM 1236 N N . ASP B 1 47 ? 24.822 16.330 80.269 1.00 17.55 107 ASP B N 1
ATOM 1237 C CA . ASP B 1 47 ? 24.737 15.971 81.684 1.00 21.58 107 ASP B CA 1
ATOM 1238 C C . ASP B 1 47 ? 23.793 14.813 81.971 1.00 26.36 107 ASP B C 1
ATOM 1239 O O . ASP B 1 47 ? 23.890 14.179 83.022 1.00 22.33 107 ASP B O 1
ATOM 1244 N N . HIS B 1 48 ? 22.874 14.536 81.050 1.00 19.18 108 HIS B N 1
ATOM 1245 C CA . HIS B 1 48 ? 21.797 13.610 81.344 1.00 17.75 108 HIS B CA 1
ATOM 1246 C C . HIS B 1 48 ? 21.816 12.373 80.464 1.00 19.15 108 HIS B C 1
ATOM 1247 O O . HIS B 1 48 ? 20.981 11.484 80.624 1.00 18.29 108 HIS B O 1
ATOM 1254 N N . GLY B 1 49 ? 22.761 12.334 79.528 1.00 16.10 109 GLY B N 1
ATOM 1255 C CA . GLY B 1 49 ? 22.787 11.270 78.542 1.00 14.59 109 GLY B CA 1
ATOM 1256 C C . GLY B 1 49 ? 23.578 11.694 77.320 1.00 14.31 109 GLY B C 1
ATOM 1257 O O . GLY B 1 49 ? 24.744 12.089 77.441 1.00 14.76 109 GLY B O 1
ATOM 1258 N N . TYR B 1 50 ? 22.942 11.605 76.154 1.00 13.51 110 TYR B N 1
ATOM 1259 C CA . TYR B 1 50 ? 23.604 11.910 74.880 1.00 10.10 110 TYR B CA 1
ATOM 1260 C C . TYR B 1 50 ? 22.717 12.703 73.937 1.00 13.32 110 TYR B C 1
ATOM 1261 O O . TYR B 1 50 ? 21.485 12.698 74.060 1.00 13.49 110 TYR B O 1
ATOM 1270 N N . ILE B 1 51 ? 23.340 13.371 72.968 1.00 15.35 111 ILE B N 1
ATOM 1271 C CA A ILE B 1 51 ? 22.595 14.159 71.998 0.37 11.33 111 ILE B CA 1
ATOM 1272 C CA B ILE B 1 51 ? 22.600 14.180 72.004 0.63 11.32 111 ILE B CA 1
ATOM 1273 C C . ILE B 1 51 ? 23.340 14.256 70.674 1.00 13.28 111 ILE B C 1
ATOM 1274 O O . ILE B 1 51 ? 24.551 14.461 70.645 1.00 12.09 111 ILE B O 1
ATOM 1283 N N . SER B 1 52 ? 22.607 14.087 69.586 1.00 13.70 112 SER B N 1
ATOM 1284 C CA . SER B 1 52 ? 23.145 14.346 68.249 1.00 14.02 112 SER B CA 1
ATOM 1285 C C . SER B 1 52 ? 22.152 15.250 67.531 1.00 12.86 112 SER B C 1
ATOM 1286 O O . SER B 1 52 ? 20.966 15.259 67.860 1.00 13.03 112 SER B O 1
ATOM 1289 N N . ARG B 1 53 ? 22.631 16.018 66.556 1.00 12.47 113 ARG B N 1
ATOM 1290 C CA . ARG B 1 53 ? 21.773 16.981 65.880 1.00 11.68 113 ARG B CA 1
ATOM 1291 C C . ARG B 1 53 ? 22.149 17.070 64.416 1.00 14.00 113 ARG B C 1
ATOM 1292 O O . ARG B 1 53 ? 23.296 16.874 64.056 1.00 15.03 113 ARG B O 1
ATOM 1300 N N . GLU B 1 54 ? 21.184 17.462 63.596 1.00 14.82 114 GLU B N 1
ATOM 1301 C CA . GLU B 1 54 ? 21.455 17.733 62.199 1.00 13.41 114 GLU B CA 1
ATOM 1302 C C . GLU B 1 54 ? 20.426 18.746 61.721 1.00 17.25 114 GLU B C 1
ATOM 1303 O O . GLU B 1 54 ? 19.258 18.667 62.098 1.00 16.24 114 GLU B O 1
ATOM 1309 N N . PHE B 1 55 ? 20.853 19.716 60.919 1.00 13.76 115 PHE B N 1
ATOM 1310 C CA . PHE B 1 55 ? 19.864 20.592 60.272 1.00 18.18 115 PHE B CA 1
ATOM 1311 C C . PHE B 1 55 ? 20.234 20.843 58.827 1.00 20.22 115 PHE B C 1
ATOM 1312 O O . PHE B 1 55 ? 21.393 20.701 58.452 1.00 16.28 115 PHE B O 1
ATOM 1320 N N . HIS B 1 56 ? 19.235 21.223 58.028 1.00 18.12 116 HIS B N 1
ATOM 1321 C CA . HIS B 1 56 ? 19.442 21.595 56.621 1.00 15.63 116 HIS B CA 1
ATOM 1322 C C . HIS B 1 56 ? 18.581 22.806 56.326 1.00 23.88 116 HIS B C 1
ATOM 1323 O O . HIS B 1 56 ? 17.355 22.733 56.391 1.00 26.93 116 HIS B O 1
ATOM 1330 N N . ARG B 1 57 ? 19.230 23.917 55.996 1.00 18.52 117 ARG B N 1
ATOM 1331 C CA A ARG B 1 57 ? 18.559 25.179 55.747 0.53 18.16 117 ARG B CA 1
ATOM 1332 C CA B ARG B 1 57 ? 18.516 25.151 55.710 0.47 18.19 117 ARG B CA 1
ATOM 1333 C C . ARG B 1 57 ? 18.830 25.613 54.293 1.00 16.99 117 ARG B C 1
ATOM 1334 O O . ARG B 1 57 ? 19.990 25.657 53.887 1.00 18.48 117 ARG B O 1
ATOM 1349 N N . ARG B 1 58 ? 17.776 25.915 53.525 1.00 12.48 118 ARG B N 1
ATOM 1350 C CA . ARG B 1 58 ? 17.923 26.403 52.141 1.00 13.20 118 ARG B CA 1
A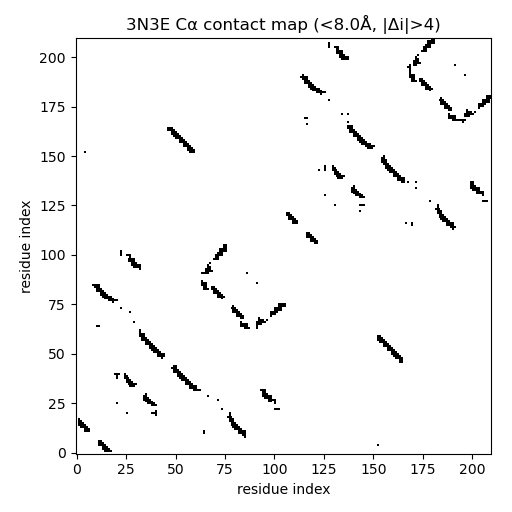TOM 1351 C C . ARG B 1 58 ? 17.429 27.833 51.983 1.00 17.67 118 ARG B C 1
ATOM 1352 O O . ARG B 1 58 ? 16.389 28.207 52.529 1.00 14.34 118 ARG B O 1
ATOM 1360 N N . TYR B 1 59 ? 18.163 28.613 51.19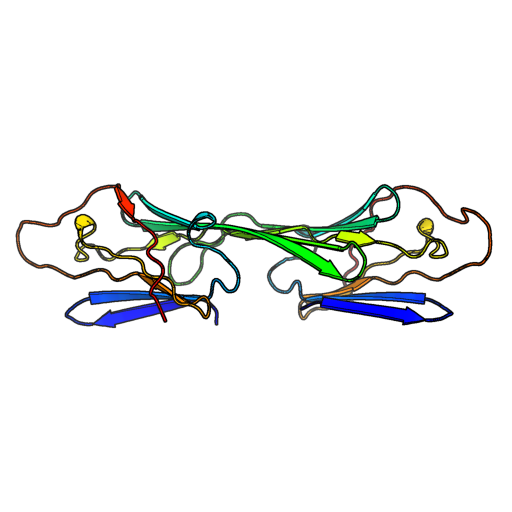5 1.00 10.66 119 TYR B N 1
ATOM 1361 C CA . TYR B 1 59 ? 17.755 29.972 50.861 1.00 14.03 119 TYR B CA 1
ATOM 1362 C C . TYR B 1 59 ? 17.810 30.158 49.355 1.00 13.63 119 TYR B C 1
ATOM 1363 O O . TYR B 1 59 ? 18.813 29.813 48.720 1.00 14.93 119 TYR B O 1
ATOM 1372 N N . ARG B 1 60 ? 16.757 30.726 48.782 1.00 10.36 120 ARG B N 1
ATOM 1373 C CA . ARG B 1 60 ? 16.806 31.018 47.346 1.00 12.90 120 ARG B CA 1
ATOM 1374 C C . ARG B 1 60 ? 17.618 32.271 47.089 1.00 13.13 120 ARG B C 1
ATOM 1375 O O . ARG B 1 60 ? 17.360 33.312 47.686 1.00 15.13 120 ARG B O 1
ATOM 1383 N N . LEU B 1 61 ? 18.589 32.194 46.178 1.00 12.79 121 LEU B N 1
ATOM 1384 C CA . LEU B 1 61 ? 19.405 33.370 45.860 1.00 14.08 121 LEU B CA 1
ATOM 1385 C C . LEU B 1 61 ? 18.721 34.272 44.831 1.00 15.66 121 LEU B C 1
ATOM 1386 O O . LEU B 1 61 ? 18.172 33.786 43.843 1.00 20.62 121 LEU B O 1
ATOM 1391 N N . PRO B 1 62 ? 18.772 35.597 45.053 1.00 17.15 122 PRO B N 1
ATOM 1392 C CA . PRO B 1 62 ? 18.339 36.552 44.023 1.00 20.82 122 PRO B CA 1
ATOM 1393 C C . PRO B 1 62 ? 19.130 36.270 42.757 1.00 22.73 122 PRO B C 1
ATOM 1394 O O . PRO B 1 62 ? 20.290 35.869 42.843 1.00 16.14 122 PRO B O 1
ATOM 1398 N N . SER B 1 63 ? 18.514 36.451 41.595 1.00 23.54 123 SER B N 1
ATOM 1399 C CA . SER B 1 63 ? 19.168 36.090 40.354 1.00 23.43 123 SER B CA 1
ATOM 1400 C C . SER B 1 63 ? 20.436 36.900 40.113 1.00 21.92 123 SER B C 1
ATOM 1401 O O . SER B 1 63 ? 21.311 36.464 39.369 1.00 22.03 123 SER B O 1
ATOM 1404 N N . ASN B 1 64 ? 20.548 38.066 40.751 1.00 17.20 124 ASN B N 1
ATOM 1405 C CA . ASN B 1 64 ? 21.702 38.930 40.503 1.00 17.31 124 ASN B CA 1
ATOM 1406 C C . ASN B 1 64 ? 22.830 38.810 41.532 1.00 19.60 124 ASN B C 1
ATOM 1407 O O . ASN B 1 64 ? 23.803 39.563 41.485 1.00 19.53 124 ASN B O 1
ATOM 1412 N N . VAL B 1 65 ? 22.724 37.861 42.453 1.00 15.57 125 VAL B N 1
ATOM 1413 C CA . VAL B 1 65 ? 23.856 37.620 43.334 1.00 16.80 125 VAL B CA 1
ATOM 1414 C C . VAL B 1 65 ? 24.929 36.873 42.555 1.00 18.99 125 VAL B C 1
ATOM 1415 O O . VAL B 1 65 ? 24.643 35.876 41.886 1.00 18.19 125 VAL B O 1
ATOM 1419 N N . ASP B 1 66 ? 26.162 37.361 42.649 1.00 15.58 126 ASP B N 1
ATOM 1420 C CA . ASP B 1 66 ? 27.309 36.692 42.049 1.00 16.22 126 ASP B CA 1
ATOM 1421 C C . ASP B 1 66 ? 27.669 35.464 42.884 1.00 14.66 126 ASP B C 1
ATOM 1422 O O . ASP B 1 66 ? 28.284 35.572 43.956 1.00 16.18 126 ASP B O 1
ATOM 1427 N N . GLN B 1 67 ? 27.264 34.290 42.410 1.00 14.20 127 GLN B N 1
ATOM 1428 C CA . GLN B 1 67 ? 27.476 33.085 43.216 1.00 17.85 127 GLN B CA 1
ATOM 1429 C C . GLN B 1 67 ? 28.945 32.829 43.545 1.00 18.05 127 GLN B C 1
ATOM 1430 O O . GLN B 1 67 ? 29.259 32.408 44.651 1.00 14.59 127 GLN B O 1
ATOM 1436 N N . SER B 1 68 ? 29.838 33.107 42.595 1.00 14.04 128 SER B N 1
ATOM 1437 C CA . SER B 1 68 ? 31.267 32.833 42.773 1.00 12.50 128 SER B CA 1
ATOM 1438 C C . SER B 1 68 ? 31.909 33.687 43.868 1.00 20.87 128 SER B C 1
ATOM 1439 O O . SER B 1 68 ? 32.995 33.363 44.368 1.00 20.21 128 SER B O 1
ATOM 1442 N N . ALA B 1 69 ? 31.232 34.775 44.232 1.00 15.26 129 ALA B N 1
ATOM 1443 C CA . ALA B 1 69 ? 31.772 35.755 45.169 1.00 14.44 129 ALA B CA 1
ATOM 1444 C C . ALA B 1 69 ? 31.180 35.652 46.576 1.00 18.40 129 ALA B C 1
ATOM 1445 O O . ALA B 1 69 ? 31.569 36.414 47.473 1.00 18.82 129 ALA B O 1
ATOM 1447 N N . ILE B 1 70 ? 30.228 34.740 46.767 1.00 11.48 130 ILE B N 1
ATOM 1448 C CA . ILE B 1 70 ? 29.637 34.540 48.091 1.00 14.38 130 ILE B CA 1
ATOM 1449 C C . ILE B 1 70 ? 30.727 34.086 49.063 1.00 15.95 130 ILE B C 1
ATOM 1450 O O . ILE B 1 70 ? 31.540 33.221 48.731 1.00 17.34 130 ILE B O 1
ATOM 1455 N N . THR B 1 71 ? 30.749 34.694 50.252 1.00 14.73 131 THR B N 1
ATOM 1456 C CA . THR B 1 71 ? 31.656 34.305 51.324 1.00 16.04 131 THR B CA 1
ATOM 1457 C C . THR B 1 71 ? 30.839 33.896 52.555 1.00 17.92 131 THR B C 1
ATOM 1458 O O . THR B 1 71 ? 29.659 34.238 52.669 1.00 15.98 131 THR B O 1
ATOM 1462 N N . CYS B 1 72 ? 31.470 33.165 53.468 1.00 16.35 132 CYS B N 1
ATOM 1463 C CA A CYS B 1 72 ? 30.796 32.731 54.686 0.70 17.89 132 CYS B CA 1
ATOM 1464 C CA B CYS B 1 72 ? 30.812 32.702 54.688 0.30 17.92 132 CYS B CA 1
ATOM 1465 C C . CYS B 1 72 ? 31.775 32.750 55.860 1.00 20.76 132 CYS B C 1
ATOM 1466 O O . CYS B 1 72 ? 32.845 32.154 55.796 1.00 18.68 132 CYS B O 1
ATOM 1471 N N . THR B 1 73 ? 31.401 33.448 56.927 1.00 15.79 133 THR B N 1
ATOM 1472 C CA . THR B 1 73 ? 32.248 33.499 58.116 1.00 18.63 133 THR B CA 1
ATOM 1473 C C . THR B 1 73 ? 31.455 33.063 59.334 1.00 17.61 133 THR B C 1
ATOM 1474 O O . THR B 1 73 ? 30.235 33.144 59.344 1.00 19.03 133 THR B O 1
ATOM 1478 N N . LEU B 1 74 ? 32.160 32.617 60.364 1.00 15.46 134 LEU B N 1
ATOM 1479 C CA . LEU B 1 74 ? 31.528 32.113 61.560 1.00 13.19 134 LEU B CA 1
ATOM 1480 C C . LEU B 1 74 ? 32.183 32.750 62.774 1.00 19.90 134 LEU B C 1
ATOM 1481 O O . LEU B 1 74 ? 33.403 32.644 62.947 1.00 20.51 134 LEU B O 1
ATOM 1486 N N . SER B 1 75 ? 31.378 33.416 63.601 1.00 16.95 135 SER B N 1
ATOM 1487 C CA . SER B 1 75 ? 31.897 34.096 64.787 1.00 20.47 135 SER B CA 1
ATOM 1488 C C . SER B 1 75 ? 32.186 33.101 65.906 1.00 22.41 135 SER B C 1
ATOM 1489 O O . SER B 1 75 ? 31.703 31.971 65.893 1.00 19.11 135 SER B O 1
ATOM 1492 N N . ALA B 1 76 ? 32.990 33.528 66.878 1.00 23.63 136 ALA B N 1
ATOM 1493 C CA . ALA B 1 76 ? 33.276 32.694 68.041 1.00 26.78 136 ALA B CA 1
ATOM 1494 C C . ALA B 1 76 ? 31.997 32.296 68.786 1.00 23.52 136 ALA B C 1
ATOM 1495 O O . ALA B 1 76 ? 31.935 31.219 69.379 1.00 25.97 136 ALA B O 1
ATOM 1497 N N . ASP B 1 77 ? 30.989 33.168 68.752 1.00 22.29 137 ASP B N 1
ATOM 1498 C CA . ASP B 1 77 ? 29.716 32.929 69.432 1.00 24.12 137 ASP B CA 1
ATOM 1499 C C . ASP B 1 77 ? 28.748 32.063 68.631 1.00 21.89 137 ASP B C 1
ATOM 1500 O O . ASP B 1 77 ? 27.660 31.748 69.111 1.00 25.15 137 ASP B O 1
ATOM 1505 N N . GLY B 1 78 ? 29.138 31.689 67.417 1.00 20.45 138 GLY B N 1
ATOM 1506 C CA . GLY B 1 78 ? 28.367 30.738 66.636 1.00 20.05 138 GLY B CA 1
ATOM 1507 C C . GLY B 1 78 ? 27.411 31.370 65.640 1.00 19.60 138 GLY B C 1
ATOM 1508 O O . GLY B 1 78 ? 26.457 30.729 65.208 1.00 19.50 138 GLY B O 1
ATOM 1509 N N . LEU B 1 79 ? 27.650 32.628 65.284 1.00 18.63 139 LEU B N 1
ATOM 1510 C CA . LEU B 1 79 ? 26.822 33.277 64.280 1.00 17.46 139 LEU B CA 1
ATOM 1511 C C . LEU B 1 79 ? 27.459 33.108 62.908 1.00 17.09 139 LEU B C 1
ATOM 1512 O O . LEU B 1 79 ? 28.625 33.457 62.699 1.00 18.40 139 LEU B O 1
ATOM 1517 N N . LEU B 1 80 ? 26.694 32.546 61.982 1.00 17.26 140 LEU B N 1
ATOM 1518 C CA . LEU B 1 80 ? 27.138 32.404 60.610 1.00 16.06 140 LEU B CA 1
ATOM 1519 C C . LEU B 1 80 ? 26.683 33.618 59.805 1.00 15.35 140 LEU B C 1
ATOM 1520 O O . LEU B 1 80 ? 25.533 34.044 59.906 1.00 16.54 140 LEU B O 1
ATOM 1525 N N . THR B 1 81 ? 27.600 34.185 59.032 1.00 13.60 141 THR B N 1
ATOM 1526 C CA . THR B 1 81 ? 27.275 35.307 58.148 1.00 14.83 141 THR B CA 1
ATOM 1527 C C . THR B 1 81 ? 27.628 34.951 56.715 1.00 18.89 141 THR B C 1
ATOM 1528 O O . THR B 1 81 ? 28.798 34.720 56.387 1.00 18.30 141 THR B O 1
ATOM 1532 N N . LEU B 1 82 ? 26.611 34.908 55.862 1.00 15.78 142 LEU B N 1
ATOM 1533 C CA . LEU B 1 82 ? 26.830 34.654 54.451 1.00 17.57 142 LEU B CA 1
ATOM 1534 C C . LEU B 1 82 ? 26.600 35.947 53.686 1.00 20.61 142 LEU B C 1
ATOM 1535 O O . LEU B 1 82 ? 25.594 36.617 53.905 1.00 20.29 142 LEU B O 1
ATOM 1540 N N . CYS B 1 83 ? 27.529 36.310 52.796 1.00 16.66 143 CYS B N 1
ATOM 1541 C CA A CYS B 1 83 ? 27.493 37.588 52.077 0.43 17.47 143 CYS B CA 1
ATOM 1542 C CA B CYS B 1 83 ? 27.379 37.556 52.061 0.57 17.39 143 CYS B CA 1
ATOM 1543 C C . CYS B 1 83 ? 27.681 37.359 50.594 1.00 19.34 143 CYS B C 1
ATOM 1544 O O . CYS B 1 83 ? 28.643 36.691 50.212 1.00 20.52 143 CYS B O 1
ATOM 1549 N N . GLY B 1 84 ? 26.820 37.935 49.768 1.00 17.74 144 GLY B N 1
ATOM 1550 C CA . GLY B 1 84 ? 27.010 37.835 48.334 1.00 25.70 144 GLY B CA 1
ATOM 1551 C C . GLY B 1 84 ? 26.741 39.167 47.673 1.00 20.69 144 GLY B C 1
ATOM 1552 O O . GLY B 1 84 ? 25.668 39.725 47.857 1.00 22.33 144 GLY B O 1
ATOM 1553 N N . PRO B 1 85 ? 27.711 39.683 46.910 1.00 26.95 145 PRO B N 1
ATOM 1554 C CA . PRO B 1 85 ? 27.488 40.946 46.194 1.00 24.18 145 PRO B CA 1
ATOM 1555 C C . PRO B 1 85 ? 26.553 40.750 45.016 1.00 20.72 145 PRO B C 1
ATOM 1556 O O . PRO B 1 85 ? 26.512 39.656 44.444 1.00 21.64 145 PRO B O 1
ATOM 1560 N N . LYS B 1 86 ? 25.820 41.799 44.647 1.00 18.38 146 LYS B N 1
ATOM 1561 C CA . LYS B 1 86 ? 24.950 41.731 43.479 1.00 21.10 146 LYS B CA 1
ATOM 1562 C C . LYS B 1 86 ? 25.633 42.400 42.306 1.00 24.14 146 LYS B C 1
ATOM 1563 O O . LYS B 1 86 ? 26.386 43.352 42.489 1.00 25.37 146 LYS B O 1
ATOM 1569 N N . THR B 1 87 ? 25.386 41.884 41.109 1.00 22.41 147 THR B N 1
ATOM 1570 C CA . THR B 1 87 ? 26.034 42.389 39.904 1.00 25.68 147 THR B CA 1
ATOM 1571 C C . THR B 1 87 ? 25.009 42.362 38.776 1.00 26.93 147 THR B C 1
ATOM 1572 O O . THR B 1 87 ? 24.062 41.582 38.828 1.00 29.85 147 THR B O 1
ATOM 1576 N N . SER B 1 88 ? 25.186 43.199 37.755 1.00 26.15 148 SER B N 1
ATOM 1577 C CA . SER B 1 88 ? 24.152 43.365 36.732 1.00 31.40 148 SER B CA 1
ATOM 1578 C C . SER B 1 88 ? 24.222 42.371 35.567 1.00 37.49 148 SER B C 1
ATOM 1579 O O . SER B 1 88 ? 23.235 42.185 34.849 1.00 40.04 148 SER B O 1
ATOM 1582 N N . GLY B 1 89 ? 25.380 41.743 35.378 1.00 34.21 149 GLY B N 1
ATOM 1583 C CA . GLY B 1 89 ? 25.610 40.905 34.212 1.00 38.85 149 G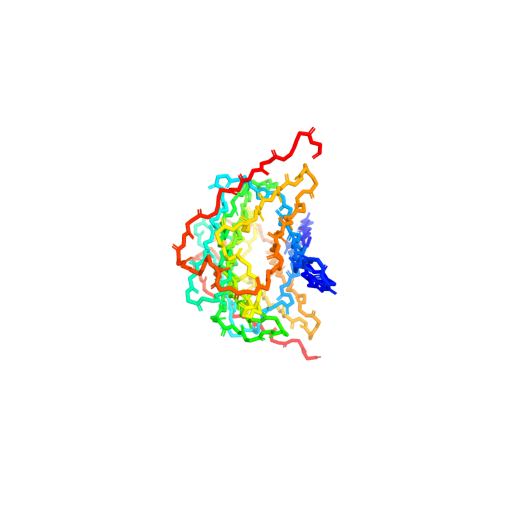LY B CA 1
ATOM 1584 C C . GLY B 1 89 ? 24.862 39.583 34.226 1.00 41.78 149 GLY B C 1
ATOM 1585 O O . GLY B 1 89 ? 24.788 38.911 35.255 1.00 35.68 149 GLY B O 1
ATOM 1586 N N . ILE B 1 90 ? 24.314 39.206 33.074 1.00 52.61 150 ILE B N 1
ATOM 1587 C CA . ILE B 1 90 ? 23.558 37.963 32.944 1.00 52.76 150 ILE B CA 1
ATOM 1588 C C . ILE B 1 90 ? 24.405 36.735 33.272 1.00 48.27 150 ILE B C 1
ATOM 1589 O O . ILE B 1 90 ? 25.437 36.485 32.638 1.00 36.91 150 ILE B O 1
ATOM 1591 N N . ASP B 1 91 ? 23.959 35.973 34.270 1.00 40.15 151 ASP B N 1
ATOM 1592 C CA . ASP B 1 91 ? 24.644 34.752 34.682 1.00 32.85 151 ASP B CA 1
ATOM 1593 C C . ASP B 1 91 ? 26.065 35.000 35.175 1.00 30.64 151 ASP B C 1
ATOM 1594 O O . ASP B 1 91 ? 26.883 34.077 35.217 1.00 34.86 151 ASP B O 1
ATOM 1599 N N . ALA B 1 92 ? 26.363 36.238 35.565 1.00 32.39 152 ALA B N 1
ATOM 1600 C CA . ALA B 1 92 ? 27.690 36.561 36.085 1.00 23.34 152 ALA B CA 1
ATOM 1601 C C . ALA B 1 92 ? 28.021 35.767 37.359 1.00 22.48 152 ALA B C 1
ATOM 1602 O O . ALA B 1 92 ? 27.300 35.833 38.356 1.00 23.61 152 ALA B O 1
ATOM 1604 N N . GLY B 1 93 ? 29.113 35.016 37.306 1.00 21.52 153 GLY B N 1
ATOM 1605 C CA . GLY B 1 93 ? 29.603 34.270 38.452 1.00 25.53 153 GLY B CA 1
ATOM 1606 C C . GLY B 1 93 ? 28.778 33.046 38.813 1.00 20.06 153 GLY B C 1
ATOM 1607 O O . GLY B 1 93 ? 28.963 32.489 39.894 1.00 17.35 153 GLY B O 1
ATOM 1608 N N . ARG B 1 94 ? 27.889 32.620 37.915 1.00 18.90 154 ARG B N 1
ATOM 1609 C CA . ARG B 1 94 ? 26.993 31.504 38.207 1.00 17.72 154 ARG B CA 1
ATOM 1610 C C . ARG B 1 94 ? 27.721 30.156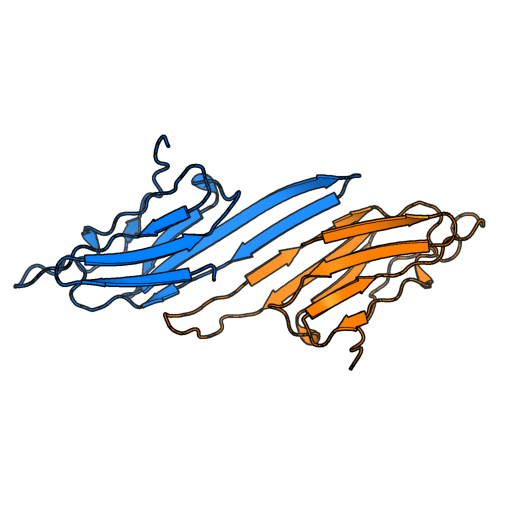 38.198 1.00 18.56 154 ARG B C 1
ATOM 1611 O O . ARG B 1 94 ? 28.623 29.930 37.392 1.00 18.35 154 ARG B O 1
ATOM 1619 N N . GLY B 1 95 ? 27.336 29.272 39.112 1.00 14.93 155 GLY B N 1
ATOM 1620 C CA . GLY B 1 95 ? 27.887 27.926 39.150 1.00 16.68 155 GLY B CA 1
ATOM 1621 C C . GLY B 1 95 ? 27.833 27.345 40.552 1.00 17.53 155 GLY B C 1
ATOM 1622 O O . GLY B 1 95 ? 28.037 28.071 41.527 1.00 14.96 155 GLY B O 1
ATOM 1623 N N . ASP B 1 96 ? 27.545 26.047 40.652 1.00 15.20 156 ASP B N 1
ATOM 1624 C CA . ASP B 1 96 ? 27.566 25.360 41.935 1.00 12.13 156 ASP B CA 1
ATOM 1625 C C . ASP B 1 96 ? 28.966 25.435 42.521 1.00 13.40 156 ASP B C 1
ATOM 1626 O O . ASP B 1 96 ? 29.971 25.440 41.798 1.00 12.16 156 ASP B O 1
ATOM 1631 N N . ARG B 1 97 ? 29.045 25.502 43.842 1.00 11.98 157 ARG B N 1
ATOM 1632 C CA . ARG B 1 97 ? 30.330 25.574 44.492 1.00 13.11 157 ARG B CA 1
ATOM 1633 C C . ARG B 1 97 ? 30.154 25.221 45.953 1.00 15.34 157 ARG B C 1
ATOM 1634 O O . ARG B 1 97 ? 29.032 25.181 46.455 1.00 15.30 157 ARG B O 1
ATOM 1642 N N . THR B 1 98 ? 31.272 24.935 46.609 1.00 13.38 158 THR B N 1
ATOM 1643 C CA . THR B 1 98 ? 31.285 24.695 48.038 1.00 16.14 158 THR B CA 1
ATOM 1644 C C . THR B 1 98 ? 31.927 25.919 48.660 1.00 21.29 158 THR B C 1
ATOM 1645 O O . THR B 1 98 ? 33.010 26.335 48.248 1.00 24.25 158 THR B O 1
ATOM 1649 N N . ILE B 1 99 ? 31.254 26.520 49.632 1.00 15.14 159 ILE B N 1
ATOM 1650 C CA . ILE B 1 99 ? 31.769 27.740 50.235 1.00 15.49 159 ILE B CA 1
ATOM 1651 C C . ILE B 1 99 ? 32.382 27.438 51.598 1.00 19.13 159 ILE B C 1
ATOM 1652 O O . ILE B 1 99 ? 31.684 27.026 52.528 1.00 17.76 159 ILE B O 1
ATOM 1657 N N . PRO B 1 100 ? 33.700 27.623 51.712 1.00 25.33 160 PRO B N 1
ATOM 1658 C CA . PRO B 1 100 ? 34.366 27.362 52.991 1.00 21.44 160 PRO B CA 1
ATOM 1659 C C . PRO B 1 100 ? 33.832 28.259 54.104 1.00 19.02 160 PRO B C 1
ATOM 1660 O O . PRO B 1 100 ? 33.648 29.457 53.901 1.00 20.12 160 PRO B O 1
ATOM 1664 N N . VAL B 1 101 ? 33.606 27.678 55.275 1.00 18.24 161 VAL B N 1
ATOM 1665 C CA . VAL B 1 101 ? 33.182 28.456 56.429 1.00 17.03 161 VAL B CA 1
ATOM 1666 C C . VAL B 1 101 ? 34.449 28.941 57.109 1.00 18.86 161 VAL B C 1
ATOM 1667 O O . VAL B 1 101 ? 35.229 28.136 57.613 1.00 25.25 161 VAL B O 1
ATOM 1671 N N . THR B 1 102 ? 34.672 30.249 57.074 1.00 18.19 162 THR B N 1
ATOM 1672 C CA . THR B 1 102 ? 35.885 30.831 57.631 1.00 25.52 162 THR B CA 1
ATOM 1673 C C . THR B 1 102 ? 35.697 31.314 59.068 1.00 28.69 162 THR B C 1
ATOM 1674 O O . THR B 1 102 ? 34.732 32.000 59.381 1.00 21.04 162 THR B O 1
ATOM 1678 N N . ARG B 1 103 ? 36.638 30.965 59.939 1.00 24.62 163 ARG B N 1
ATOM 1679 C CA . ARG B 1 103 ? 36.594 31.434 61.318 1.00 27.40 163 ARG B CA 1
ATOM 1680 C C . ARG B 1 103 ? 36.926 32.923 61.397 1.00 26.27 163 ARG B C 1
ATOM 1681 O O . ARG B 1 103 ? 37.877 33.385 60.766 1.00 33.45 163 ARG B O 1
ATOM 1689 N N . GLU B 1 104 ? 36.137 33.675 62.160 1.00 26.47 164 GLU B N 1
ATOM 1690 C CA . GLU B 1 104 ? 36.344 35.119 62.287 1.00 31.97 164 GLU B CA 1
ATOM 1691 C C . GLU B 1 104 ? 37.435 35.445 63.306 1.00 49.32 164 GLU B C 1
ATOM 1692 O O . GLU B 1 104 ? 38.219 36.376 63.105 1.00 51.96 164 GLU B O 1
ATOM 1698 N N . ASP B 1 105 ? 37.467 34.684 64.398 1.00 51.48 165 ASP B N 1
ATOM 1699 C CA . ASP B 1 105 ? 38.420 34.901 65.486 1.00 65.63 165 ASP B CA 1
ATOM 1700 C C . ASP B 1 105 ? 38.016 36.090 66.361 1.00 70.00 165 ASP B C 1
ATOM 1701 O O . ASP B 1 105 ? 37.472 35.917 67.453 1.00 66.30 165 ASP B O 1
#

InterPro domains:
  IPR001436 Alpha crystallin/Small heat shock protein, animal type [PR00299] (2-14)
  IPR001436 Alpha crystallin/Small heat shock protein, animal type [PR00299] (16-28)
  IPR001436 Alpha crystallin/Small heat shock protein, animal type [PR00299] (66-86)
  IPR001436 Alpha crystallin/Small heat shock protein, animal type [PR00299] (88-101)
  IPR001436 Alpha crystallin/Small heat shock protein, animal type [PR00299] (103-122)
  IPR001436 Alpha crystallin/Small heat shock protein, animal type [PR00299] (125-146)
  IPR001436 Alpha crystallin/Small heat shock protein, animal type [PR00299] (156-171)
  IPR001436 Alpha crystallin/Small heat shock protein, animal type [PTHR45640] (11-168)
  IPR002068 Alpha crystallin/Hsp20 domain [PF00011] (65-161)
  IPR002068 Alpha crystallin/Hsp20 domain [PS01031] (53-164)
  IPR003090 Alpha-crystallin, N-terminal [PF00525] (1-52)
  IPR008978 HSP20-like chaperone [G3DSA:2.60.40.790] (43-173)
  IPR008978 HSP20-like chaperone [SSF49764] (61-150)
  IPR055269 Alpha crystallin/Heat shock protein Hsp-16.1/Hsp-16.2 [PIRSF036514] (17-167)